Protein AF-A0A059D8A0-F1 (afdb_monomer)

Organism: Eucalyptus grandis (NCBI:txid71139)

Structure (mmCIF, N/CA/C/O backbone):
data_AF-A0A059D8A0-F1
#
_entry.id   AF-A0A059D8A0-F1
#
loop_
_atom_site.group_PDB
_atom_site.id
_atom_site.type_symbol
_atom_site.label_atom_id
_atom_site.label_alt_id
_atom_site.label_comp_id
_atom_site.label_asym_id
_atom_site.label_entity_id
_atom_site.label_seq_id
_atom_site.pdbx_PDB_ins_code
_atom_site.Cartn_x
_atom_site.Cartn_y
_atom_site.Cartn_z
_atom_site.occupancy
_atom_site.B_iso_or_equiv
_atom_site.auth_seq_id
_atom_site.auth_comp_id
_atom_site.auth_asym_id
_atom_site.auth_atom_id
_atom_site.pdbx_PDB_model_num
ATOM 1 N N . MET A 1 1 ? 0.741 0.616 -34.921 1.00 42.81 1 MET A N 1
ATOM 2 C CA . MET A 1 1 ? 0.928 0.866 -36.371 1.00 42.81 1 MET A CA 1
ATOM 3 C C . MET A 1 1 ? 2.345 0.453 -36.758 1.00 42.81 1 MET A C 1
ATOM 5 O O . MET A 1 1 ? 3.258 1.255 -36.741 1.00 42.81 1 MET A O 1
ATOM 9 N N . SER A 1 2 ? 2.605 -0.847 -36.694 1.00 43.50 2 SER A N 1
ATOM 10 C CA . SER A 1 2 ? 2.676 -1.815 -37.802 1.00 43.50 2 SER A CA 1
ATOM 11 C C . SER A 1 2 ? 4.062 -1.862 -38.454 1.00 43.50 2 SER A C 1
ATOM 13 O O . SER A 1 2 ? 4.329 -1.241 -39.480 1.00 43.50 2 SER A O 1
ATOM 15 N N . LEU A 1 3 ? 4.916 -2.673 -37.821 1.00 47.06 3 LEU A N 1
ATOM 16 C CA . LEU A 1 3 ? 6.213 -3.200 -38.268 1.00 47.06 3 LEU A CA 1
ATOM 17 C C . LEU A 1 3 ? 6.201 -3.669 -39.736 1.00 47.06 3 LEU A C 1
ATOM 19 O O . LEU A 1 3 ? 7.202 -3.552 -40.439 1.00 47.06 3 LEU A O 1
ATOM 23 N N . LEU A 1 4 ? 5.038 -4.112 -40.230 1.00 45.31 4 LEU A N 1
ATOM 24 C CA . LEU A 1 4 ? 4.810 -4.480 -41.628 1.00 45.31 4 LEU A CA 1
ATOM 25 C C . LEU A 1 4 ? 5.001 -3.309 -42.596 1.00 45.31 4 LEU A C 1
ATOM 27 O O . LEU A 1 4 ? 5.483 -3.519 -43.703 1.00 45.31 4 LEU A O 1
ATOM 31 N N . HIS A 1 5 ? 4.681 -2.076 -42.195 1.00 49.25 5 HIS A N 1
ATOM 32 C CA . HIS A 1 5 ? 4.870 -0.909 -43.055 1.00 49.25 5 HIS A CA 1
ATOM 33 C C . HIS A 1 5 ? 6.360 -0.588 -43.226 1.00 49.25 5 HIS A C 1
ATOM 35 O O . HIS A 1 5 ? 6.789 -0.240 -44.319 1.00 49.25 5 HIS A O 1
ATOM 41 N N . VAL A 1 6 ? 7.169 -0.792 -42.180 1.00 54.19 6 VAL A N 1
ATOM 42 C CA . VAL A 1 6 ? 8.625 -0.580 -42.212 1.00 54.19 6 VAL A CA 1
ATOM 43 C C . VAL A 1 6 ? 9.337 -1.709 -42.965 1.00 54.19 6 VAL A C 1
ATOM 45 O O . VAL A 1 6 ? 10.208 -1.434 -43.787 1.00 54.19 6 VAL A O 1
ATOM 48 N N . LEU A 1 7 ? 8.922 -2.966 -42.772 1.00 52.91 7 LEU A N 1
ATOM 49 C CA . LEU A 1 7 ? 9.434 -4.126 -43.519 1.00 52.91 7 LEU A CA 1
ATOM 50 C C . LEU A 1 7 ? 9.090 -4.054 -45.012 1.00 52.91 7 LEU A C 1
ATOM 52 O O . LEU A 1 7 ? 9.950 -4.290 -45.859 1.00 52.91 7 LEU A O 1
ATOM 56 N N . CYS A 1 8 ? 7.857 -3.671 -45.346 1.00 48.81 8 CYS A N 1
ATOM 57 C CA . CYS A 1 8 ? 7.416 -3.537 -46.732 1.00 48.81 8 CYS A CA 1
ATOM 58 C C . CYS A 1 8 ? 8.094 -2.341 -47.420 1.00 48.81 8 CYS A C 1
ATOM 60 O O . CYS A 1 8 ? 8.494 -2.444 -48.580 1.00 48.81 8 CYS A O 1
ATOM 62 N N . PHE A 1 9 ? 8.323 -1.236 -46.699 1.00 54.16 9 PHE A N 1
ATOM 63 C CA . PHE A 1 9 ? 9.090 -0.102 -47.220 1.00 54.16 9 PHE A CA 1
ATOM 64 C C . PHE A 1 9 ? 10.570 -0.463 -47.412 1.00 54.16 9 PHE A C 1
ATOM 66 O O . PHE A 1 9 ? 11.134 -0.174 -48.464 1.00 54.16 9 PHE A O 1
ATOM 73 N N . GLY A 1 10 ? 11.181 -1.177 -46.462 1.00 56.91 10 GLY A N 1
ATOM 74 C CA . GLY A 1 10 ? 12.568 -1.642 -46.551 1.00 56.91 10 GLY A CA 1
ATOM 75 C C . GLY A 1 10 ? 12.813 -2.602 -47.718 1.00 56.91 10 GLY A C 1
ATOM 76 O O . GLY A 1 10 ? 13.777 -2.427 -48.462 1.00 56.91 10 GLY A O 1
ATOM 77 N N . LEU A 1 11 ? 11.910 -3.562 -47.949 1.00 54.38 11 LEU A N 1
ATOM 78 C CA . LEU A 1 11 ? 12.018 -4.505 -49.069 1.00 54.38 11 LEU A CA 1
ATOM 79 C C . LEU A 1 11 ? 11.854 -3.799 -50.427 1.00 54.38 11 LEU A C 1
ATOM 81 O O . LEU A 1 11 ? 12.566 -4.093 -51.386 1.00 54.38 11 LEU A O 1
ATOM 85 N N . LYS A 1 12 ? 10.939 -2.826 -50.499 1.00 57.06 12 LYS A N 1
ATOM 86 C CA . LYS A 1 12 ? 10.632 -2.073 -51.722 1.00 57.06 12 LYS A CA 1
ATOM 87 C C . LYS A 1 12 ? 11.736 -1.074 -52.072 1.00 57.06 12 LYS A C 1
ATOM 89 O O . LYS A 1 12 ? 12.091 -0.949 -53.241 1.00 57.06 12 LYS A O 1
ATOM 94 N N . VAL A 1 13 ? 12.334 -0.433 -51.067 1.00 63.25 13 VAL A N 1
ATOM 95 C CA . VAL A 1 13 ? 13.510 0.436 -51.225 1.00 63.25 13 VAL A CA 1
ATOM 96 C C . VAL A 1 13 ? 14.754 -0.387 -51.567 1.00 63.25 13 VAL A C 1
ATOM 98 O O . VAL A 1 13 ? 15.507 0.007 -52.453 1.00 63.25 13 VAL A O 1
ATOM 101 N N . GLY A 1 14 ? 14.935 -1.561 -50.954 1.00 68.00 14 GLY A N 1
ATOM 102 C CA . GLY A 1 14 ? 16.023 -2.486 -51.287 1.00 68.00 14 GLY A CA 1
ATOM 103 C C . GLY A 1 14 ? 15.951 -2.993 -52.730 1.00 68.00 14 GLY A C 1
ATOM 104 O O . GLY A 1 14 ? 16.953 -2.972 -53.442 1.00 68.00 14 GLY A O 1
ATOM 105 N N . HIS A 1 15 ? 14.758 -3.363 -53.202 1.00 69.56 15 HIS A N 1
ATOM 106 C CA . HIS A 1 15 ? 14.542 -3.764 -54.594 1.00 69.56 15 HIS A CA 1
ATOM 107 C C . HIS A 1 15 ? 14.761 -2.599 -55.570 1.00 69.56 15 HIS A C 1
ATOM 109 O O . HIS A 1 15 ? 15.388 -2.771 -56.612 1.00 69.56 15 HIS A O 1
ATOM 115 N N . LEU A 1 16 ? 14.296 -1.392 -55.229 1.00 67.69 16 LEU A N 1
ATOM 116 C CA . LEU A 1 16 ? 14.527 -0.200 -56.045 1.00 67.69 16 LEU A CA 1
ATOM 117 C C . LEU A 1 16 ? 16.026 0.119 -56.155 1.00 67.69 16 LEU A C 1
ATOM 119 O O . LEU A 1 16 ? 16.510 0.418 -57.243 1.00 67.69 16 LEU A O 1
ATOM 123 N N . LEU A 1 17 ? 16.769 -0.007 -55.051 1.00 72.38 17 LEU A N 1
ATOM 124 C CA . LEU A 1 17 ? 18.215 0.194 -55.006 1.00 72.38 17 LEU A CA 1
ATOM 125 C C . LEU A 1 17 ? 18.962 -0.868 -55.824 1.00 72.38 17 LEU A C 1
ATOM 127 O O . LEU A 1 17 ? 19.880 -0.526 -56.565 1.00 72.38 17 LEU A O 1
ATOM 131 N N . TRP A 1 18 ? 18.541 -2.135 -55.745 1.00 72.81 18 TRP A N 1
ATOM 132 C CA . TRP A 1 18 ? 19.081 -3.218 -56.571 1.00 72.81 18 TRP A CA 1
ATOM 133 C C . TRP A 1 18 ? 18.872 -2.928 -58.059 1.00 72.81 18 TRP A C 1
ATOM 135 O O . TRP A 1 18 ? 19.821 -2.988 -58.839 1.00 72.81 18 TRP A O 1
ATOM 145 N N . VAL A 1 19 ? 17.650 -2.565 -58.461 1.00 75.38 19 VAL A N 1
ATOM 146 C CA . VAL A 1 19 ? 17.319 -2.239 -59.858 1.00 75.38 19 VAL A CA 1
ATOM 147 C C . VAL A 1 19 ? 18.132 -1.038 -60.346 1.00 75.38 19 VAL A C 1
ATOM 149 O O . VAL A 1 19 ? 18.673 -1.078 -61.452 1.00 75.38 19 VAL A O 1
ATOM 152 N N . LEU A 1 20 ? 18.296 -0.008 -59.511 1.00 73.62 20 LEU A N 1
ATOM 153 C CA . LEU A 1 20 ? 19.132 1.152 -59.824 1.00 73.62 20 LEU A CA 1
ATOM 154 C C . LEU A 1 20 ? 20.604 0.749 -60.008 1.00 73.62 20 LEU A C 1
ATOM 156 O O . LEU A 1 20 ? 21.266 1.209 -60.937 1.00 73.62 20 LEU A O 1
ATOM 160 N N . CYS A 1 21 ? 21.104 -0.153 -59.160 1.00 70.50 21 CYS A N 1
ATOM 161 C CA . CYS A 1 21 ? 22.470 -0.666 -59.222 1.00 70.50 21 CYS A CA 1
ATOM 162 C C . CYS A 1 21 ? 22.702 -1.487 -60.503 1.00 70.50 21 CYS A C 1
ATOM 164 O O . CYS A 1 21 ? 23.667 -1.249 -61.231 1.00 70.50 21 CYS A O 1
ATOM 166 N N . CYS A 1 22 ? 21.767 -2.375 -60.858 1.00 68.81 22 CYS A N 1
ATOM 167 C CA . CYS A 1 22 ? 21.796 -3.123 -62.118 1.00 68.81 22 CYS A CA 1
ATOM 168 C C . CYS A 1 22 ? 21.741 -2.205 -63.346 1.00 68.81 22 CYS A C 1
ATOM 170 O O . CYS A 1 22 ? 22.417 -2.465 -64.347 1.00 68.81 22 CYS A O 1
ATOM 172 N N . TRP A 1 23 ? 20.975 -1.115 -63.278 1.00 74.75 23 TRP A N 1
ATOM 173 C CA . TRP A 1 23 ? 20.885 -0.141 -64.361 1.00 74.75 23 TRP A CA 1
ATOM 174 C C . TRP A 1 23 ? 22.199 0.626 -64.556 1.00 74.75 23 TRP A C 1
ATOM 176 O O . TRP A 1 23 ? 22.674 0.754 -65.685 1.00 74.75 23 TRP A O 1
ATOM 186 N N . VAL A 1 24 ? 22.851 1.046 -63.467 1.00 68.50 24 VAL A N 1
ATOM 187 C CA . VAL A 1 24 ? 24.164 1.713 -63.505 1.00 68.50 24 VAL A CA 1
ATOM 188 C C . VAL A 1 24 ? 25.253 0.779 -64.040 1.00 68.50 24 VAL A C 1
ATOM 190 O O . VAL A 1 24 ? 26.024 1.179 -64.913 1.00 68.50 24 VAL A O 1
ATOM 193 N N . VAL A 1 25 ? 25.288 -0.482 -63.594 1.00 70.00 25 VAL A N 1
ATOM 194 C CA . VAL A 1 25 ? 26.227 -1.497 -64.111 1.00 70.00 25 VAL A CA 1
ATOM 195 C C . VAL A 1 25 ? 26.006 -1.738 -65.607 1.00 70.00 25 VAL A C 1
ATOM 197 O O . VAL A 1 25 ? 26.968 -1.797 -66.374 1.00 70.00 25 VAL A O 1
ATOM 200 N N . SER A 1 26 ? 24.747 -1.790 -66.049 1.00 68.75 26 SER A N 1
ATOM 201 C CA . SER A 1 26 ? 24.402 -1.930 -67.469 1.00 68.75 26 SER A CA 1
ATOM 202 C C . SER A 1 26 ? 24.842 -0.718 -68.299 1.00 68.75 26 SER A C 1
ATOM 204 O O . SER A 1 26 ? 25.299 -0.878 -69.430 1.00 68.75 26 SER A O 1
ATOM 206 N N . LEU A 1 27 ? 24.758 0.495 -67.742 1.00 62.91 27 LEU A N 1
ATOM 207 C CA . LEU A 1 27 ? 25.232 1.721 -68.391 1.00 62.91 27 LEU A CA 1
ATOM 208 C C . LEU A 1 27 ? 26.762 1.724 -68.558 1.00 62.91 27 LEU A C 1
ATOM 210 O O . LEU A 1 27 ? 27.276 2.127 -69.601 1.00 62.91 27 LEU A O 1
ATOM 214 N N . ILE A 1 28 ? 27.489 1.244 -67.543 1.00 58.75 28 ILE A N 1
ATOM 215 C CA . ILE A 1 28 ? 28.956 1.135 -67.555 1.00 58.75 28 ILE A CA 1
ATOM 216 C C . ILE A 1 28 ? 29.408 0.059 -68.551 1.00 58.75 28 ILE A C 1
ATOM 218 O O . ILE A 1 28 ? 30.328 0.300 -69.332 1.00 58.75 28 ILE A O 1
ATOM 222 N N . SER A 1 29 ? 28.729 -1.093 -68.580 1.00 59.00 29 SER A N 1
ATOM 223 C CA . SER A 1 29 ? 28.989 -2.183 -69.530 1.00 59.00 29 SER A CA 1
ATOM 224 C C . SER A 1 29 ? 28.801 -1.739 -70.985 1.00 59.00 29 SER A C 1
ATOM 226 O O . SER A 1 29 ? 29.687 -1.956 -71.814 1.00 59.00 29 SER A O 1
ATOM 228 N N . LYS A 1 30 ? 27.701 -1.036 -71.292 1.00 49.34 30 LYS A N 1
ATOM 229 C CA . LYS A 1 30 ? 27.438 -0.521 -72.646 1.00 49.34 30 LYS A CA 1
ATOM 230 C C . LYS A 1 30 ? 28.466 0.526 -73.083 1.00 49.34 30 LYS A C 1
ATOM 232 O O . LYS A 1 30 ? 28.900 0.497 -74.229 1.00 49.34 30 LYS A O 1
ATOM 237 N N . ASN A 1 31 ? 28.916 1.396 -72.176 1.00 48.62 31 ASN A N 1
ATOM 238 C CA . ASN A 1 31 ? 29.969 2.372 -72.483 1.00 48.62 31 ASN A CA 1
ATOM 239 C C . ASN A 1 31 ? 31.367 1.748 -72.634 1.00 48.62 31 ASN A C 1
ATOM 241 O O . ASN A 1 31 ? 32.206 2.317 -73.331 1.00 48.62 31 ASN A O 1
ATOM 245 N N . TRP A 1 32 ? 31.633 0.597 -72.010 1.00 46.38 32 TRP A N 1
ATOM 246 C CA . TRP A 1 32 ? 32.897 -0.131 -72.170 1.00 46.38 32 TRP A CA 1
ATOM 247 C C . TRP A 1 32 ? 33.009 -0.789 -73.551 1.00 46.38 32 TRP A C 1
ATOM 249 O O . TRP A 1 32 ? 34.063 -0.741 -74.181 1.00 46.38 32 TRP A O 1
ATOM 259 N N . TRP A 1 33 ? 31.905 -1.348 -74.056 1.00 41.44 33 TRP A N 1
ATOM 260 C CA . TRP A 1 33 ? 31.865 -2.024 -75.357 1.00 41.44 33 TRP A CA 1
ATOM 261 C C . TRP A 1 33 ? 32.008 -1.079 -76.561 1.00 41.44 33 TRP A C 1
ATOM 263 O O . TRP A 1 33 ? 32.515 -1.490 -77.598 1.00 41.44 33 TRP A O 1
ATOM 273 N N . VAL A 1 34 ? 31.642 0.199 -76.425 1.00 46.91 34 VAL A N 1
ATOM 274 C CA . VAL A 1 34 ? 31.751 1.195 -77.512 1.00 46.91 34 VAL A CA 1
ATOM 275 C C . VAL A 1 34 ? 33.199 1.663 -77.754 1.00 46.91 34 VAL A C 1
ATOM 277 O O . VAL A 1 34 ? 33.502 2.177 -78.824 1.00 46.91 34 VAL A O 1
ATOM 280 N N . PHE A 1 35 ? 34.120 1.453 -76.805 1.00 40.41 35 PHE A N 1
ATOM 281 C CA . PHE A 1 35 ? 35.521 1.901 -76.909 1.00 40.41 35 PHE A CA 1
ATOM 282 C C . PHE A 1 35 ? 36.545 0.776 -77.152 1.00 40.41 35 PHE A C 1
ATOM 284 O O . PHE A 1 35 ? 37.739 1.059 -77.236 1.00 40.41 35 PHE A O 1
ATOM 291 N N . GLY A 1 36 ? 36.108 -0.485 -77.241 1.00 40.31 36 GLY A N 1
ATOM 292 C CA . GLY A 1 36 ? 36.982 -1.666 -77.219 1.00 40.31 36 GLY A CA 1
ATOM 293 C C . GLY A 1 36 ? 36.961 -2.530 -78.481 1.00 40.31 36 GLY A C 1
ATOM 294 O O . GLY A 1 36 ? 37.107 -3.742 -78.366 1.00 40.31 36 GLY A O 1
ATOM 295 N N . GLY A 1 37 ? 36.742 -1.947 -79.661 1.00 37.91 37 GLY A N 1
ATOM 296 C CA . GLY A 1 37 ? 36.649 -2.694 -80.916 1.00 37.91 37 GLY A CA 1
ATOM 297 C C . GLY A 1 37 ? 37.681 -2.272 -81.955 1.00 37.91 37 GLY A C 1
ATOM 298 O O . GLY A 1 37 ? 37.306 -1.581 -82.885 1.00 37.91 37 GLY A O 1
ATOM 299 N N . GLU A 1 38 ? 38.943 -2.695 -81.813 1.00 39.81 38 GLU A N 1
ATOM 300 C CA . GLU A 1 38 ? 39.860 -2.928 -82.947 1.00 39.81 38 GLU A CA 1
ATOM 301 C C . GLU A 1 38 ? 41.168 -3.594 -82.480 1.00 39.81 38 GLU A C 1
ATOM 303 O O . GLU A 1 38 ? 42.004 -2.966 -81.840 1.00 39.81 38 GLU A O 1
ATOM 308 N N . MET A 1 39 ? 41.299 -4.891 -82.782 1.00 34.47 39 MET A N 1
ATOM 309 C CA . MET A 1 39 ? 42.517 -5.639 -83.153 1.00 34.47 39 MET A CA 1
ATOM 310 C C . MET A 1 39 ? 42.414 -7.098 -82.694 1.00 34.47 39 MET A C 1
ATOM 312 O O . MET A 1 39 ? 42.805 -7.467 -81.591 1.00 34.47 39 MET A O 1
ATOM 316 N N . THR A 1 40 ? 41.938 -7.960 -83.589 1.00 36.12 40 THR A N 1
ATOM 317 C CA . THR A 1 40 ? 42.292 -9.385 -83.591 1.00 36.12 40 THR A CA 1
ATOM 318 C C . THR A 1 40 ? 42.572 -9.812 -85.029 1.00 36.12 40 THR A C 1
ATOM 320 O O . THR A 1 40 ? 41.646 -10.006 -85.811 1.00 36.12 40 THR A O 1
ATOM 323 N N . LYS A 1 41 ? 43.858 -9.949 -85.390 1.00 33.78 41 LYS A N 1
ATOM 324 C CA . LYS A 1 41 ? 44.349 -10.927 -86.381 1.00 33.78 41 LYS A CA 1
ATOM 325 C C . LYS A 1 41 ? 45.881 -10.989 -86.440 1.00 33.78 41 LYS A C 1
ATOM 327 O O . LYS A 1 41 ? 46.545 -9.976 -86.271 1.00 33.78 41 LYS A O 1
ATOM 332 N N . ALA A 1 42 ? 46.353 -12.189 -86.798 1.00 29.02 42 ALA A N 1
ATOM 333 C CA . ALA A 1 42 ? 47.734 -12.682 -86.918 1.00 29.02 42 ALA A CA 1
ATOM 334 C C . ALA A 1 42 ? 48.435 -12.932 -85.570 1.00 29.02 42 ALA A C 1
ATOM 336 O O . ALA A 1 42 ? 48.385 -12.103 -84.679 1.00 29.02 42 ALA A O 1
ATOM 337 N N . GLY A 1 43 ? 49.103 -14.050 -85.311 1.00 29.81 43 GLY A N 1
ATOM 338 C CA . GLY A 1 43 ? 49.500 -15.191 -86.122 1.00 29.81 43 GLY A CA 1
ATOM 339 C C . GLY A 1 43 ? 50.382 -16.084 -85.240 1.00 29.81 43 GLY A C 1
ATOM 340 O O . GLY A 1 43 ? 50.958 -15.644 -84.252 1.00 29.81 43 GLY A O 1
ATOM 341 N N . PHE A 1 44 ? 50.387 -17.356 -85.583 1.00 27.86 44 PHE A N 1
ATOM 342 C CA . PHE A 1 44 ? 50.948 -18.512 -84.900 1.00 27.86 44 PHE A CA 1
ATOM 343 C C . PHE A 1 44 ? 52.493 -18.588 -85.028 1.00 27.86 44 PHE A C 1
ATOM 345 O O . PHE A 1 44 ? 53.009 -18.294 -86.101 1.00 27.86 44 PHE A O 1
ATOM 352 N N . LEU A 1 45 ? 53.160 -19.113 -83.981 1.00 31.91 45 LEU A N 1
ATOM 353 C CA . LEU A 1 45 ? 54.380 -19.964 -84.008 1.00 31.91 45 LEU A CA 1
ATOM 354 C C . LEU A 1 45 ? 55.805 -19.346 -83.878 1.00 31.91 45 LEU A C 1
ATOM 356 O O . LEU A 1 45 ? 56.176 -18.444 -84.618 1.00 31.91 45 LEU A O 1
ATOM 360 N N . GLY A 1 46 ? 56.625 -19.962 -82.998 1.00 29.55 46 GLY A N 1
ATOM 361 C CA . GLY A 1 46 ? 58.111 -19.935 -82.966 1.00 29.55 46 GLY A CA 1
ATOM 362 C C . GLY A 1 46 ? 58.728 -19.060 -81.860 1.00 29.55 46 GLY A C 1
ATOM 363 O O . GLY A 1 46 ? 58.673 -17.844 -81.949 1.00 29.55 46 GLY A O 1
ATOM 364 N N . ASP A 1 47 ? 59.116 -19.604 -80.701 1.00 34.19 47 ASP A N 1
ATOM 365 C CA . ASP A 1 47 ? 60.438 -20.187 -80.356 1.00 34.19 47 ASP A CA 1
ATOM 366 C C . ASP A 1 47 ? 61.604 -19.172 -80.239 1.00 34.19 47 ASP A C 1
ATOM 368 O O . ASP A 1 47 ? 61.748 -18.264 -81.050 1.00 34.19 47 ASP A O 1
ATOM 372 N N . GLY A 1 48 ? 62.465 -19.362 -79.2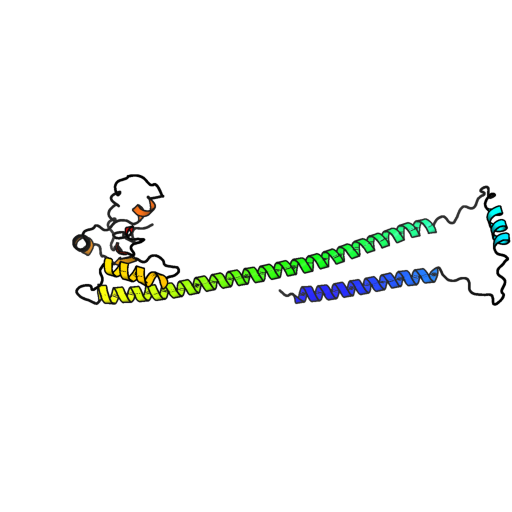29 1.00 37.41 48 GLY A N 1
ATOM 373 C CA . GLY A 1 48 ? 63.811 -18.775 -79.202 1.00 37.41 48 GLY A CA 1
ATOM 374 C C . GLY A 1 48 ? 64.073 -17.668 -78.177 1.00 37.41 48 GLY A C 1
ATOM 375 O O . GLY A 1 48 ? 64.302 -16.505 -78.517 1.00 37.41 48 GLY A O 1
ATOM 376 N N . GLY A 1 49 ? 64.157 -18.038 -76.897 1.00 51.59 49 GLY A N 1
ATOM 377 C CA . GLY A 1 49 ? 64.750 -17.199 -75.855 1.00 51.59 49 GLY A CA 1
ATOM 378 C C . GLY A 1 49 ? 66.237 -16.931 -76.119 1.00 51.59 49 GLY A C 1
ATOM 379 O O . GLY A 1 49 ? 67.069 -17.789 -75.849 1.00 51.59 49 GLY A O 1
ATOM 380 N N . LYS A 1 50 ? 66.555 -15.740 -76.647 1.00 52.12 50 LYS A N 1
ATOM 381 C CA . LYS A 1 50 ? 67.851 -15.020 -76.520 1.00 52.12 50 LYS A CA 1
ATOM 382 C C . LYS A 1 50 ? 67.897 -13.664 -77.245 1.00 52.12 50 LYS A C 1
ATOM 384 O O . LYS A 1 50 ? 68.890 -12.955 -77.136 1.00 52.12 50 LYS A O 1
ATOM 389 N N . MET A 1 51 ? 66.814 -13.239 -77.901 1.00 46.12 51 MET A N 1
ATOM 390 C CA . MET A 1 51 ? 66.742 -11.983 -78.668 1.00 46.12 51 MET A CA 1
ATOM 391 C C . MET A 1 51 ? 66.044 -10.828 -77.919 1.00 46.12 51 MET A C 1
ATOM 393 O O . MET A 1 51 ? 65.438 -9.958 -78.533 1.00 46.12 51 MET A O 1
ATOM 397 N N . SER A 1 52 ? 66.087 -10.816 -76.581 1.00 49.97 52 SER A N 1
ATOM 398 C CA . SER A 1 52 ? 65.346 -9.832 -75.768 1.00 49.97 52 SER A CA 1
ATOM 399 C C . SER A 1 52 ? 66.154 -8.578 -75.418 1.00 49.97 52 SER A C 1
ATOM 401 O O . SER A 1 52 ? 65.561 -7.513 -75.273 1.00 49.97 52 SER A O 1
ATOM 403 N N . LEU A 1 53 ? 67.482 -8.662 -75.282 1.00 50.56 53 LEU A N 1
ATOM 404 C CA . LEU A 1 53 ? 68.282 -7.531 -74.784 1.00 50.56 53 LEU A CA 1
ATOM 405 C C . LEU A 1 53 ? 68.648 -6.521 -75.882 1.00 50.56 53 LEU A C 1
ATOM 407 O O . LEU A 1 53 ? 68.568 -5.317 -75.661 1.00 50.56 53 LEU A O 1
ATOM 411 N N . ASN A 1 54 ? 68.908 -6.991 -77.102 1.00 48.81 54 ASN A N 1
ATOM 412 C CA . ASN A 1 54 ? 69.321 -6.115 -78.207 1.00 48.81 54 ASN A CA 1
ATOM 413 C C . ASN A 1 54 ? 68.142 -5.316 -78.802 1.00 48.81 54 ASN A C 1
ATOM 415 O O . ASN A 1 54 ? 68.341 -4.276 -79.430 1.00 48.81 54 ASN A O 1
ATOM 419 N N . TRP A 1 55 ? 66.902 -5.782 -78.602 1.00 49.59 55 TRP A N 1
ATOM 420 C CA . TRP A 1 55 ? 65.692 -5.027 -78.948 1.00 49.59 55 TRP A CA 1
ATOM 421 C C . TRP A 1 55 ? 65.399 -3.933 -77.909 1.00 49.59 55 TRP A C 1
ATOM 423 O O . TRP A 1 55 ? 65.038 -2.818 -78.277 1.00 49.59 55 TRP A O 1
ATOM 433 N N . LEU A 1 56 ? 65.653 -4.212 -76.626 1.00 53.03 56 LEU A N 1
ATOM 434 C CA . LEU A 1 56 ? 65.473 -3.260 -75.527 1.00 53.03 56 LEU A CA 1
ATOM 435 C C . LEU A 1 56 ? 66.432 -2.057 -75.613 1.00 53.03 56 LEU A C 1
ATOM 437 O O . LEU A 1 56 ? 65.989 -0.929 -75.402 1.00 53.03 56 LEU A O 1
ATOM 441 N N . GLU A 1 57 ? 67.691 -2.244 -76.024 1.00 53.34 57 GLU A N 1
ATOM 442 C CA . GLU A 1 57 ? 68.619 -1.115 -76.242 1.00 53.34 57 GLU A CA 1
ATOM 443 C C . GLU A 1 57 ? 68.222 -0.225 -77.433 1.00 53.34 57 GLU A C 1
ATOM 445 O O . GLU A 1 57 ? 68.339 1.001 -77.363 1.00 53.34 57 GLU A O 1
ATOM 450 N N . LYS A 1 58 ? 67.663 -0.810 -78.502 1.00 52.03 58 LYS A N 1
ATOM 451 C CA . LYS A 1 58 ? 67.156 -0.050 -79.660 1.00 52.03 58 LYS A CA 1
ATOM 452 C C . LYS A 1 58 ? 65.900 0.763 -79.339 1.00 52.03 58 LYS A C 1
ATOM 454 O O . LYS A 1 58 ? 65.678 1.807 -79.948 1.00 52.03 58 LYS A O 1
ATOM 459 N N . VAL A 1 59 ? 65.091 0.300 -78.386 1.00 53.62 59 VAL A N 1
ATOM 460 C CA . VAL A 1 59 ? 63.874 0.995 -77.944 1.00 53.62 59 VAL A CA 1
ATOM 461 C C . VAL A 1 59 ? 64.202 2.128 -76.962 1.00 53.62 59 VAL A C 1
ATOM 463 O O . VAL A 1 59 ? 63.576 3.184 -77.030 1.00 53.62 59 VAL A O 1
ATOM 466 N N . LEU A 1 60 ? 65.220 1.969 -76.108 1.00 50.78 60 LEU A N 1
ATOM 467 C CA . LEU A 1 60 ? 65.642 2.995 -75.140 1.00 50.78 60 LEU A CA 1
ATOM 468 C C . LEU A 1 60 ? 66.460 4.140 -75.768 1.00 50.78 60 LEU A C 1
ATOM 470 O O . LEU A 1 60 ? 66.303 5.291 -75.356 1.00 50.78 60 LEU A O 1
ATOM 474 N N . GLY A 1 61 ? 67.265 3.872 -76.803 1.00 43.28 61 GLY A N 1
ATOM 475 C CA . GLY A 1 61 ? 68.088 4.891 -77.476 1.00 43.28 61 GLY A CA 1
ATOM 476 C C . GLY A 1 61 ? 67.307 5.978 -78.231 1.00 43.28 61 GLY A C 1
ATOM 477 O O . GLY A 1 61 ? 67.835 7.063 -78.466 1.00 43.28 61 GLY A O 1
ATOM 478 N N . ASN A 1 62 ? 66.033 5.736 -78.559 1.00 42.88 62 ASN A N 1
ATOM 479 C CA . ASN A 1 62 ? 65.183 6.696 -79.275 1.00 42.88 62 ASN A CA 1
ATOM 480 C C . ASN A 1 62 ? 64.319 7.583 -78.357 1.00 42.88 62 ASN A C 1
ATOM 482 O O . ASN A 1 62 ? 63.542 8.397 -78.852 1.00 42.88 62 ASN A O 1
ATOM 486 N N . VAL A 1 63 ? 64.453 7.473 -77.029 1.00 45.94 63 VAL A N 1
ATOM 487 C CA . VAL A 1 63 ? 63.640 8.249 -76.069 1.00 45.94 63 VAL A CA 1
ATOM 488 C C . VAL A 1 63 ? 64.197 9.663 -75.811 1.00 45.94 63 VAL A C 1
ATOM 490 O O . VAL A 1 63 ? 63.469 10.528 -75.333 1.00 45.94 63 VAL A O 1
ATOM 493 N N . TYR A 1 64 ? 65.431 9.972 -76.225 1.00 44.81 64 TYR A N 1
ATOM 494 C CA . TYR A 1 64 ? 66.018 11.319 -76.121 1.00 44.81 64 TYR A CA 1
ATOM 495 C C . TYR A 1 64 ? 66.212 11.990 -77.486 1.00 44.81 64 TYR A C 1
ATOM 497 O O . TYR A 1 64 ? 67.331 12.304 -77.879 1.00 44.81 64 TYR A O 1
ATOM 505 N N . LYS A 1 65 ? 65.120 12.225 -78.222 1.00 44.72 65 LYS A N 1
ATOM 506 C CA . LYS A 1 65 ? 65.049 13.264 -79.271 1.00 44.72 65 LYS A CA 1
ATOM 507 C C . LYS A 1 65 ? 63.617 13.436 -79.773 1.00 44.72 65 LYS A C 1
ATOM 509 O O . LYS A 1 65 ? 63.261 12.933 -80.829 1.00 44.72 65 LYS A O 1
ATOM 514 N N . ILE A 1 66 ? 62.796 14.193 -79.047 1.00 42.19 66 ILE A N 1
ATOM 515 C CA . ILE A 1 66 ? 61.621 14.835 -79.651 1.00 42.19 66 ILE A CA 1
ATOM 516 C C . ILE A 1 66 ? 61.541 16.266 -79.119 1.00 42.19 66 ILE A C 1
ATOM 518 O O . ILE A 1 66 ? 61.058 16.522 -78.019 1.00 42.19 66 ILE A O 1
ATOM 522 N N . HIS A 1 67 ? 62.068 17.198 -79.913 1.00 40.12 67 HIS A N 1
ATOM 523 C CA . HIS A 1 67 ? 61.764 18.621 -79.799 1.00 40.12 67 HIS A CA 1
ATOM 524 C C . HIS A 1 67 ? 60.309 18.848 -80.264 1.00 40.12 67 HIS A C 1
ATOM 526 O O . HIS A 1 67 ? 59.860 18.162 -81.189 1.00 40.12 67 HIS A O 1
ATOM 532 N N . PRO A 1 68 ? 59.543 19.758 -79.637 1.00 47.34 68 PRO A N 1
ATOM 533 C CA . PRO A 1 68 ? 58.104 19.833 -79.821 1.00 47.34 68 PRO A CA 1
ATOM 534 C C . PRO A 1 68 ? 57.770 20.597 -81.102 1.00 47.34 68 PRO A C 1
ATOM 536 O O . PRO A 1 68 ? 58.193 21.735 -81.288 1.00 47.34 68 PRO A O 1
ATOM 539 N N . SER A 1 69 ? 56.959 20.004 -81.973 1.00 35.53 69 SER A N 1
ATOM 540 C CA . SER A 1 69 ? 56.258 20.765 -83.004 1.00 35.53 69 SER A CA 1
ATOM 541 C C . SER A 1 69 ? 54.823 20.273 -83.126 1.00 35.53 69 SER A C 1
ATOM 543 O O . SER A 1 69 ? 54.556 19.098 -83.350 1.00 35.53 69 SER A O 1
ATOM 545 N N . HIS A 1 70 ? 53.928 21.217 -82.837 1.00 41.84 70 HIS A N 1
ATOM 546 C CA . HIS A 1 70 ? 52.575 21.368 -83.350 1.00 41.84 70 HIS A CA 1
ATOM 547 C C . HIS A 1 70 ? 51.806 20.086 -83.701 1.00 41.84 70 HIS A C 1
ATOM 549 O O . HIS A 1 70 ? 51.983 19.511 -84.765 1.00 41.84 70 HIS A O 1
ATOM 555 N N . ASN A 1 71 ? 50.853 19.729 -82.839 1.00 35.06 71 ASN A N 1
ATOM 556 C CA . ASN A 1 71 ? 49.486 19.447 -83.274 1.00 35.06 71 ASN A CA 1
ATOM 557 C C . ASN A 1 71 ? 48.545 19.544 -82.070 1.00 35.06 71 ASN A C 1
ATOM 559 O O . ASN A 1 71 ? 48.410 18.647 -81.236 1.00 35.06 71 ASN A O 1
ATOM 563 N N . SER A 1 72 ? 47.922 20.712 -81.963 1.00 47.22 72 SER A N 1
ATOM 564 C CA . SER A 1 72 ? 46.709 20.934 -81.198 1.00 47.22 72 SER A CA 1
ATOM 565 C C . SER A 1 72 ? 45.583 20.094 -81.799 1.00 47.22 72 SER A C 1
ATOM 567 O O . SER A 1 72 ? 45.347 20.157 -82.996 1.00 47.22 72 SER A O 1
ATOM 569 N N . GLN A 1 73 ? 44.888 19.357 -80.926 1.00 40.88 73 GLN A N 1
ATOM 570 C CA . GLN A 1 73 ? 43.509 18.837 -81.035 1.00 40.88 73 GLN A CA 1
ATOM 571 C C . GLN A 1 73 ? 43.398 17.347 -80.694 1.00 40.88 73 GLN A C 1
ATOM 573 O O . GLN A 1 73 ? 42.997 16.525 -81.503 1.00 40.88 73 GLN A O 1
ATOM 578 N N . GLN A 1 74 ? 43.658 17.003 -79.430 1.00 41.19 74 GLN A N 1
ATOM 579 C CA . GLN A 1 74 ? 42.925 15.920 -78.753 1.00 41.19 74 GLN A CA 1
ATOM 580 C C . GLN A 1 74 ? 43.032 16.050 -77.222 1.00 41.19 74 GLN A C 1
ATOM 582 O O . GLN A 1 74 ? 43.324 15.114 -76.483 1.00 41.19 74 GLN A O 1
ATOM 587 N N . ALA A 1 75 ? 42.788 17.260 -76.712 1.00 41.72 75 ALA A N 1
ATOM 588 C CA . ALA A 1 75 ? 42.819 17.568 -75.278 1.00 41.72 75 ALA A CA 1
ATOM 589 C C . ALA A 1 75 ? 41.418 17.637 -74.629 1.00 41.72 75 ALA A C 1
ATOM 591 O O . ALA A 1 75 ? 41.283 18.147 -73.519 1.00 41.72 75 ALA A O 1
ATOM 592 N N . GLY A 1 76 ? 40.371 17.126 -75.294 1.00 41.75 76 GLY A N 1
ATOM 593 C CA . GLY A 1 76 ? 38.989 17.162 -74.784 1.00 41.75 76 GLY A CA 1
ATOM 594 C C . GLY A 1 76 ? 38.570 15.937 -73.959 1.00 41.75 76 GLY A C 1
ATOM 595 O O . GLY A 1 76 ? 37.853 16.065 -72.971 1.00 41.75 76 GLY A O 1
ATOM 596 N N . SER A 1 77 ? 39.054 14.739 -74.308 1.00 49.28 77 SER A N 1
ATOM 597 C CA . SER A 1 77 ? 38.492 13.482 -73.776 1.00 49.28 77 SER A CA 1
ATOM 598 C C . SER A 1 77 ? 39.074 13.053 -72.414 1.00 49.28 77 SER A C 1
ATOM 600 O O . SER A 1 77 ? 38.364 12.552 -71.538 1.00 49.28 77 SER A O 1
ATOM 602 N N . LYS A 1 78 ? 40.361 13.333 -72.151 1.00 49.34 78 LYS A N 1
ATOM 603 C CA . LYS A 1 78 ? 41.034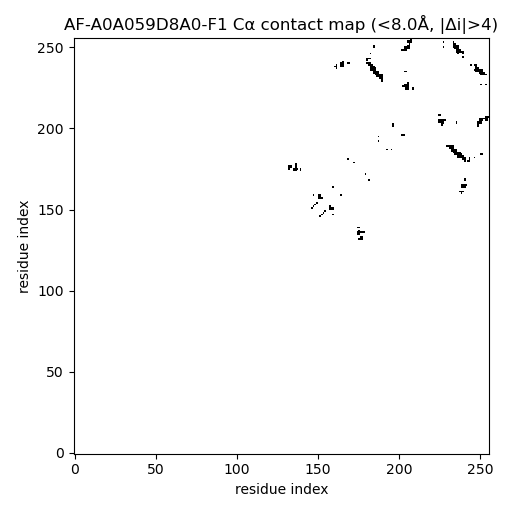 12.882 -70.912 1.00 49.34 78 LYS A CA 1
ATOM 604 C C . LYS A 1 78 ? 40.568 13.619 -69.646 1.00 49.34 78 LYS A C 1
ATOM 606 O O . LYS A 1 78 ? 40.545 13.017 -68.571 1.00 49.34 78 LYS A O 1
ATOM 611 N N . LYS A 1 79 ? 40.181 14.898 -69.754 1.00 49.75 79 LYS A N 1
ATOM 612 C CA . LYS A 1 79 ? 39.683 15.694 -68.614 1.00 49.75 79 LYS A CA 1
ATOM 613 C C . LYS A 1 79 ? 38.254 15.301 -68.232 1.00 49.75 79 LYS A C 1
ATOM 615 O O . LYS A 1 79 ? 37.988 15.114 -67.050 1.00 49.75 79 LYS A O 1
ATOM 620 N N . PHE A 1 80 ? 37.377 15.076 -69.214 1.00 49.19 80 PHE A N 1
ATOM 621 C CA . PHE A 1 80 ? 35.983 14.679 -68.975 1.00 49.19 80 PHE A CA 1
ATOM 622 C C . PHE A 1 80 ? 35.871 13.326 -68.257 1.00 49.19 80 PHE A C 1
ATOM 624 O O . PHE A 1 80 ? 35.100 13.192 -67.306 1.00 49.19 80 PHE A O 1
ATOM 6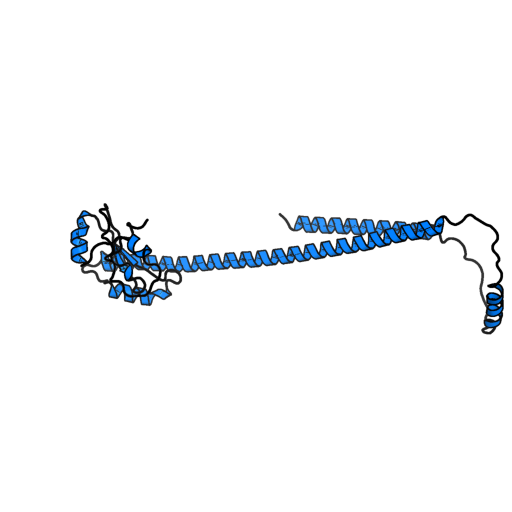31 N N . ARG A 1 81 ? 36.717 12.354 -68.631 1.00 60.66 81 ARG A N 1
ATOM 632 C CA . ARG A 1 81 ? 36.778 11.041 -67.971 1.00 60.66 81 ARG A CA 1
ATOM 633 C C . ARG A 1 81 ? 37.146 11.165 -66.489 1.00 60.66 81 ARG A C 1
ATOM 635 O O . ARG A 1 81 ? 36.445 10.622 -65.645 1.00 60.66 81 ARG A O 1
ATOM 642 N N . LYS A 1 82 ? 38.195 11.919 -66.135 1.00 63.69 82 LYS A N 1
ATOM 643 C CA . LYS A 1 82 ? 38.614 12.068 -64.724 1.00 63.69 82 LYS A CA 1
ATOM 644 C C . LYS A 1 82 ? 37.527 12.699 -63.847 1.00 63.69 82 LYS A C 1
ATOM 646 O O . LYS A 1 82 ? 37.304 12.222 -62.739 1.00 63.69 82 LYS A O 1
ATOM 651 N N . THR A 1 83 ? 36.835 13.730 -64.328 1.00 68.50 83 THR A N 1
ATOM 652 C CA . THR A 1 83 ? 35.786 14.416 -63.552 1.00 68.50 83 THR A CA 1
ATOM 653 C C . THR A 1 83 ? 34.538 13.549 -63.382 1.00 68.50 83 THR A C 1
ATOM 655 O O . THR A 1 83 ? 33.946 13.539 -62.305 1.00 68.50 83 THR A O 1
ATOM 658 N N . TRP A 1 84 ? 34.160 12.788 -64.415 1.00 75.94 84 TRP A N 1
ATOM 659 C CA . TRP A 1 84 ? 33.011 11.881 -64.370 1.00 75.94 84 TRP A CA 1
ATOM 660 C C . TRP A 1 84 ? 33.255 10.693 -63.430 1.00 75.94 84 TRP A C 1
ATOM 662 O O . TRP A 1 84 ? 32.436 10.429 -62.555 1.00 75.94 84 TRP A O 1
ATOM 672 N N . TRP A 1 85 ? 34.435 10.067 -63.500 1.00 76.19 85 TRP A N 1
ATOM 673 C CA . TRP A 1 85 ? 34.837 9.013 -62.560 1.00 76.19 85 TRP A CA 1
ATOM 674 C C . TRP A 1 85 ? 34.903 9.510 -61.111 1.00 76.19 85 TRP A C 1
ATOM 676 O O . TRP A 1 85 ? 34.490 8.800 -60.199 1.00 76.19 85 TRP A O 1
ATOM 686 N N . ARG A 1 86 ? 35.344 10.755 -60.880 1.00 81.38 86 ARG A N 1
ATOM 687 C CA . ARG A 1 86 ? 35.335 11.356 -59.537 1.00 81.38 86 ARG A CA 1
ATOM 688 C C . ARG A 1 86 ? 33.911 11.502 -58.996 1.00 81.38 86 ARG A C 1
ATOM 690 O O . ARG A 1 86 ? 33.685 11.194 -57.834 1.00 81.38 86 ARG A O 1
ATOM 697 N N . LYS A 1 87 ? 32.949 11.919 -59.828 1.00 80.88 87 LYS A N 1
ATOM 698 C CA . LYS A 1 87 ? 31.529 12.004 -59.440 1.00 80.88 87 LYS A CA 1
ATOM 699 C C . LYS A 1 87 ? 30.939 10.630 -59.111 1.00 80.88 87 LYS A C 1
ATOM 701 O O . LYS A 1 87 ? 30.274 10.514 -58.091 1.00 80.88 87 LYS A O 1
ATOM 706 N N . VAL A 1 88 ? 31.246 9.604 -59.909 1.00 83.25 88 VAL A N 1
ATOM 707 C CA . VAL A 1 88 ? 30.810 8.217 -59.656 1.00 83.25 88 VAL A CA 1
ATOM 708 C C . VAL A 1 88 ? 31.362 7.689 -58.326 1.00 83.25 88 VAL A C 1
ATOM 710 O O . VAL A 1 88 ? 30.622 7.095 -57.543 1.00 83.25 88 VAL A O 1
ATOM 713 N N . LEU A 1 89 ? 32.636 7.963 -58.022 1.00 83.56 89 LEU A N 1
ATOM 714 C CA . LEU A 1 89 ? 33.241 7.597 -56.737 1.00 83.56 89 LEU A CA 1
ATOM 715 C C . LEU A 1 89 ? 32.562 8.301 -55.555 1.00 83.56 89 LEU A C 1
ATOM 717 O O . LEU A 1 89 ? 32.268 7.660 -54.551 1.00 83.56 89 LEU A O 1
ATOM 721 N N . TRP A 1 90 ? 32.258 9.595 -55.679 1.00 85.62 90 TRP A N 1
ATOM 722 C CA . TRP A 1 90 ? 31.524 10.327 -54.642 1.00 85.62 90 TRP A CA 1
ATOM 723 C C . TRP A 1 90 ? 30.113 9.770 -54.430 1.00 85.62 90 TRP A C 1
ATOM 725 O O . TRP A 1 90 ? 29.723 9.538 -53.290 1.00 85.62 90 TRP A O 1
ATOM 735 N N . THR A 1 91 ? 29.367 9.485 -55.501 1.00 83.31 91 THR A N 1
ATOM 736 C CA . THR A 1 91 ? 28.031 8.876 -55.382 1.00 83.31 91 THR A CA 1
ATOM 737 C C . THR A 1 91 ? 28.078 7.483 -54.765 1.00 83.31 91 THR A C 1
ATOM 739 O O . THR A 1 91 ? 27.203 7.139 -53.977 1.00 83.31 91 THR A O 1
ATOM 742 N N . TRP A 1 92 ? 29.116 6.700 -55.069 1.00 85.50 92 TRP A N 1
ATOM 743 C CA . TRP A 1 92 ? 29.333 5.385 -54.471 1.00 85.50 92 TRP A CA 1
ATOM 744 C C . TRP A 1 92 ? 29.551 5.494 -52.958 1.00 85.50 92 TRP A C 1
ATOM 746 O O . TRP A 1 92 ? 28.857 4.833 -52.192 1.00 85.50 92 TRP A O 1
ATOM 756 N N . ILE A 1 93 ? 30.443 6.388 -52.518 1.00 91.38 93 ILE A N 1
ATOM 757 C CA . ILE A 1 93 ? 30.722 6.622 -51.091 1.00 91.38 93 ILE A CA 1
ATOM 758 C C . ILE A 1 93 ? 29.464 7.094 -50.352 1.00 91.38 93 ILE A C 1
ATOM 760 O O . ILE A 1 93 ? 29.153 6.579 -49.279 1.00 91.38 93 ILE A O 1
ATOM 764 N N . ILE A 1 94 ? 28.714 8.031 -50.939 1.00 90.31 94 ILE A N 1
ATOM 765 C CA . ILE A 1 94 ? 27.460 8.531 -50.360 1.00 90.31 94 ILE A CA 1
ATOM 766 C C . ILE A 1 94 ? 26.430 7.399 -50.251 1.00 90.31 94 ILE A C 1
ATOM 768 O O . ILE A 1 94 ? 25.779 7.270 -49.217 1.00 90.31 94 ILE A O 1
ATOM 772 N N . GLY A 1 95 ? 26.320 6.540 -51.269 1.00 85.50 95 GLY A N 1
ATOM 773 C CA . GLY A 1 95 ? 25.441 5.369 -51.240 1.00 85.50 95 GLY A CA 1
ATOM 774 C C . GLY A 1 95 ? 25.757 4.426 -50.077 1.00 85.50 95 GLY A C 1
ATOM 775 O O . GLY A 1 95 ? 24.860 4.075 -49.313 1.00 85.50 95 GLY A O 1
ATOM 776 N N . TRP A 1 96 ? 27.032 4.079 -49.880 1.00 89.25 96 TRP A N 1
ATOM 777 C CA . TRP A 1 96 ? 27.457 3.243 -48.749 1.00 89.25 96 TRP A CA 1
ATOM 778 C C . TRP A 1 96 ? 27.219 3.901 -47.393 1.00 89.25 96 TRP A C 1
ATOM 780 O O . TRP A 1 96 ? 26.805 3.223 -46.452 1.00 89.25 96 TRP A O 1
ATOM 790 N N . PHE A 1 97 ? 27.433 5.213 -47.289 1.00 92.81 97 PHE A N 1
ATOM 791 C CA . PHE A 1 97 ? 27.157 5.951 -46.062 1.00 92.81 97 PHE A CA 1
ATOM 792 C C . PHE A 1 97 ? 25.667 5.921 -45.705 1.00 92.81 97 PHE A C 1
ATOM 794 O O . PHE A 1 97 ? 25.323 5.643 -44.558 1.00 92.81 97 PHE A O 1
ATOM 801 N N . ILE A 1 98 ? 24.781 6.127 -46.686 1.00 88.50 98 ILE A N 1
ATOM 802 C CA . ILE A 1 98 ? 23.327 6.059 -46.482 1.00 88.50 98 ILE A CA 1
ATOM 803 C C . ILE A 1 98 ? 22.913 4.650 -46.049 1.00 88.50 98 ILE A C 1
ATOM 805 O O . ILE A 1 98 ? 22.188 4.513 -45.070 1.00 88.50 98 ILE A O 1
ATOM 809 N N . ILE A 1 99 ? 23.406 3.602 -46.719 1.00 86.12 99 ILE A N 1
ATOM 810 C CA . ILE A 1 99 ? 23.089 2.212 -46.352 1.00 86.12 99 ILE A CA 1
ATOM 811 C C . ILE A 1 99 ? 23.541 1.911 -44.916 1.00 86.12 99 ILE A C 1
ATOM 813 O O . ILE A 1 99 ? 22.771 1.355 -44.134 1.00 86.12 99 ILE A O 1
ATOM 817 N N . SER A 1 100 ? 24.759 2.321 -44.550 1.00 90.50 100 SER A N 1
ATOM 818 C CA . SER A 1 100 ? 25.286 2.168 -43.190 1.00 90.50 100 SER A CA 1
ATOM 819 C C . SER A 1 100 ? 24.423 2.904 -42.160 1.00 90.50 100 SER A C 1
ATOM 821 O O . SER A 1 100 ? 24.018 2.315 -41.158 1.00 90.50 100 SER A O 1
ATOM 823 N N . ALA A 1 101 ? 24.055 4.159 -42.437 1.00 90.56 101 ALA A N 1
ATOM 824 C CA . ALA A 1 101 ? 23.183 4.948 -41.572 1.00 90.56 101 ALA A CA 1
ATOM 825 C C . ALA A 1 101 ? 21.789 4.314 -41.419 1.00 90.56 101 ALA A C 1
ATOM 827 O O . ALA A 1 101 ? 21.272 4.248 -40.306 1.00 90.56 101 ALA A O 1
ATOM 828 N N . CYS A 1 102 ? 21.206 3.780 -42.498 1.00 87.31 102 CYS A N 1
ATOM 829 C CA . CYS A 1 102 ? 19.927 3.070 -42.454 1.00 87.31 102 CYS A CA 1
ATOM 830 C C . CYS A 1 102 ? 19.996 1.813 -41.579 1.00 87.31 102 CYS A C 1
ATOM 832 O O . CYS A 1 102 ? 19.115 1.606 -40.746 1.00 87.31 102 CYS A O 1
ATOM 834 N N . ILE A 1 103 ? 21.043 0.993 -41.729 1.00 91.12 103 ILE A N 1
ATOM 835 C CA . ILE A 1 103 ? 21.244 -0.202 -40.896 1.00 91.12 103 ILE A CA 1
ATOM 836 C C . ILE A 1 103 ? 21.435 0.208 -39.433 1.00 91.12 103 ILE A C 1
ATOM 838 O O . ILE A 1 103 ? 20.805 -0.368 -38.548 1.00 91.12 103 ILE A O 1
ATOM 842 N N . PHE A 1 104 ? 22.251 1.230 -39.170 1.00 91.62 104 PHE A N 1
ATOM 843 C CA . PHE A 1 104 ? 22.480 1.736 -37.821 1.00 91.62 104 PHE A CA 1
ATOM 844 C C . PHE A 1 104 ? 21.185 2.241 -37.170 1.00 91.62 104 PHE A C 1
ATOM 846 O O . PHE A 1 104 ? 20.901 1.896 -36.025 1.00 91.62 104 PHE A O 1
ATOM 853 N N . TRP A 1 105 ? 20.358 2.997 -37.896 1.00 89.69 105 TRP A N 1
ATOM 854 C CA . TRP A 1 105 ? 19.064 3.472 -37.397 1.00 89.69 105 TRP A CA 1
ATOM 855 C C . TRP A 1 105 ? 18.076 2.335 -37.164 1.00 89.69 105 TRP A C 1
ATOM 857 O O . TRP A 1 105 ? 17.393 2.333 -36.143 1.00 89.69 105 TRP A O 1
ATOM 867 N N . TYR A 1 106 ? 18.032 1.343 -38.053 1.00 87.62 106 TYR A N 1
ATOM 868 C CA . TYR A 1 106 ? 17.184 0.165 -37.882 1.00 87.62 106 TYR A CA 1
ATOM 869 C C . TYR A 1 106 ? 17.576 -0.643 -36.637 1.00 87.62 106 TYR A C 1
ATOM 871 O O . TYR A 1 106 ? 16.722 -0.969 -35.811 1.00 87.62 106 TYR A O 1
ATOM 879 N N . MET A 1 107 ? 18.874 -0.904 -36.457 1.00 85.62 107 MET A N 1
ATOM 880 C CA . MET A 1 107 ? 19.389 -1.601 -35.276 1.00 85.62 107 MET A CA 1
ATOM 881 C C . MET A 1 107 ? 19.178 -0.784 -33.993 1.00 85.62 107 MET A C 1
ATOM 883 O O . MET A 1 107 ? 18.776 -1.342 -32.973 1.00 85.62 107 MET A O 1
ATOM 887 N N . SER A 1 108 ? 19.388 0.536 -34.042 1.00 87.50 108 SER A N 1
ATOM 888 C CA . SER A 1 108 ? 19.154 1.447 -32.913 1.00 87.50 108 SER A CA 1
ATOM 889 C C . SER A 1 108 ? 17.675 1.501 -32.510 1.00 87.50 108 SER A C 1
ATOM 891 O O . SER A 1 108 ? 17.355 1.387 -31.327 1.00 87.50 108 SER A O 1
ATOM 893 N N . SER A 1 109 ? 16.760 1.582 -33.483 1.00 86.56 109 SER A N 1
ATOM 894 C CA . SER A 1 109 ? 15.312 1.554 -33.244 1.00 86.56 109 SER A CA 1
ATOM 895 C C . SER A 1 109 ? 14.876 0.248 -32.584 1.00 86.56 109 SER A C 1
ATOM 897 O O . SER A 1 109 ? 14.171 0.283 -31.581 1.00 86.56 109 SER A O 1
ATOM 899 N N . GLN A 1 110 ? 15.344 -0.898 -33.087 1.00 90.12 110 GLN A N 1
ATOM 900 C CA . GLN A 1 110 ? 15.058 -2.193 -32.465 1.00 90.12 110 GLN A CA 1
ATOM 901 C C . GLN A 1 110 ? 15.616 -2.299 -31.041 1.00 90.12 110 GLN A C 1
ATOM 903 O O . GLN A 1 110 ? 14.963 -2.845 -30.154 1.00 90.12 110 GLN A O 1
ATOM 908 N N . ALA A 1 111 ? 16.820 -1.775 -30.790 1.00 87.12 111 ALA A N 1
ATOM 909 C CA . ALA A 1 111 ? 17.394 -1.754 -29.448 1.00 87.12 111 ALA A CA 1
ATOM 910 C C . ALA A 1 111 ? 16.580 -0.867 -28.488 1.00 87.12 111 ALA A C 1
ATOM 912 O O . ALA A 1 111 ? 16.398 -1.225 -27.323 1.00 87.12 111 ALA A O 1
ATOM 913 N N . ALA A 1 112 ? 16.069 0.272 -28.963 1.00 89.31 112 ALA A N 1
ATOM 914 C CA . ALA A 1 112 ? 15.197 1.147 -28.185 1.00 89.31 112 ALA A CA 1
ATOM 915 C C . ALA A 1 112 ? 13.827 0.509 -27.908 1.00 89.31 112 ALA A C 1
ATOM 917 O O . ALA A 1 112 ? 13.322 0.626 -26.793 1.00 89.31 112 ALA A O 1
ATOM 918 N N . GLU A 1 113 ? 13.248 -0.193 -28.884 1.00 91.81 113 GLU A N 1
ATOM 919 C CA . GLU A 1 113 ? 11.971 -0.899 -28.738 1.00 91.81 113 GLU A CA 1
ATOM 920 C C . GLU A 1 113 ? 12.073 -2.026 -27.704 1.00 91.81 113 GLU A C 1
ATOM 922 O O . GLU A 1 113 ? 11.309 -2.025 -26.744 1.00 91.81 113 GLU A O 1
ATOM 927 N N . LYS A 1 114 ? 13.114 -2.869 -27.776 1.00 90.75 114 LYS A N 1
ATOM 928 C CA . LYS A 1 114 ? 13.368 -3.908 -26.762 1.00 90.75 114 LYS A CA 1
ATOM 929 C C . LYS A 1 114 ? 13.498 -3.333 -25.353 1.00 90.75 114 LYS A C 1
ATOM 931 O O . LYS A 1 114 ? 12.916 -3.865 -24.416 1.00 90.75 114 LYS A O 1
ATOM 936 N N . ARG A 1 115 ? 14.219 -2.214 -25.183 1.00 89.88 115 ARG A N 1
ATOM 937 C CA . ARG A 1 115 ? 14.319 -1.537 -23.875 1.00 89.88 115 ARG A CA 1
ATOM 938 C C . ARG A 1 115 ? 12.965 -1.024 -23.392 1.00 89.88 115 ARG A C 1
ATOM 940 O O . ARG A 1 115 ? 12.692 -1.109 -22.201 1.00 89.88 115 ARG A O 1
ATOM 947 N N . ARG A 1 116 ? 12.130 -0.491 -24.289 1.00 90.00 116 ARG A N 1
ATOM 948 C CA . ARG A 1 116 ? 10.775 -0.032 -23.950 1.00 90.00 116 ARG A CA 1
ATOM 949 C C . ARG A 1 116 ? 9.873 -1.190 -23.545 1.00 90.00 116 ARG A C 1
ATOM 951 O O . ARG A 1 116 ? 9.172 -1.056 -22.554 1.00 90.00 116 ARG A O 1
ATOM 958 N N . GLU A 1 117 ? 9.928 -2.317 -24.245 1.00 92.50 117 GLU A N 1
ATOM 959 C CA . GLU A 1 117 ? 9.193 -3.534 -23.883 1.00 92.50 117 GLU A CA 1
ATOM 960 C C . GLU A 1 117 ? 9.660 -4.097 -22.532 1.00 92.50 117 GLU A C 1
ATOM 962 O O . GLU A 1 117 ? 8.836 -4.440 -21.683 1.00 92.50 117 GLU A O 1
ATOM 967 N N . THR A 1 118 ? 10.974 -4.128 -22.275 1.00 91.56 118 THR A N 1
ATOM 968 C CA . THR A 1 118 ? 11.517 -4.528 -20.965 1.00 91.56 118 THR A CA 1
ATOM 969 C C . THR A 1 118 ? 11.091 -3.558 -19.858 1.00 91.56 118 THR A C 1
ATOM 971 O O . THR A 1 118 ? 10.686 -3.989 -18.787 1.00 91.56 118 THR A O 1
ATOM 974 N N . LEU A 1 119 ? 11.124 -2.243 -20.098 1.00 92.06 119 LEU A N 1
ATOM 975 C CA . LEU A 1 119 ? 10.654 -1.252 -19.122 1.00 92.06 119 LEU A CA 1
ATOM 976 C C . LEU A 1 119 ? 9.145 -1.351 -18.880 1.00 92.06 119 LEU A C 1
ATOM 978 O O . LEU A 1 119 ? 8.713 -1.273 -17.734 1.00 92.06 119 LEU A O 1
ATOM 982 N N . GLY A 1 120 ? 8.359 -1.546 -19.938 1.00 92.00 120 GLY A N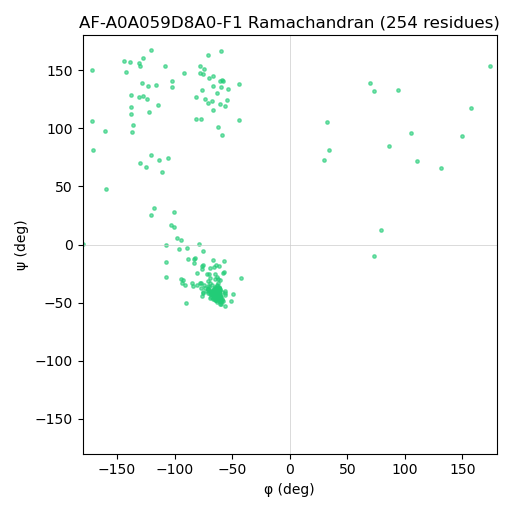 1
ATOM 983 C CA . GLY A 1 120 ? 6.914 -1.733 -19.855 1.00 92.00 120 GLY A CA 1
ATOM 984 C C . GLY A 1 120 ? 6.558 -2.974 -19.045 1.00 92.00 120 GLY A C 1
ATOM 985 O O . GLY A 1 120 ? 5.777 -2.877 -18.105 1.00 92.00 120 GLY A O 1
ATOM 986 N N . SER A 1 121 ? 7.197 -4.109 -19.339 1.00 92.44 121 SER A N 1
ATOM 987 C CA . SER A 1 121 ? 6.990 -5.356 -18.592 1.00 92.44 121 SER A CA 1
ATOM 988 C C . SER A 1 121 ? 7.457 -5.268 -17.137 1.00 92.44 121 SER A C 1
ATOM 990 O O . SER A 1 121 ? 6.737 -5.724 -16.259 1.00 92.44 121 SER A O 1
ATOM 992 N N . MET A 1 122 ? 8.591 -4.620 -16.839 1.00 91.38 122 MET A N 1
ATOM 993 C CA . MET A 1 122 ? 9.012 -4.384 -15.448 1.00 91.38 122 MET A CA 1
ATOM 994 C C . MET A 1 122 ? 8.055 -3.457 -14.690 1.00 91.38 122 MET A C 1
ATOM 996 O O . MET A 1 122 ? 7.840 -3.648 -13.495 1.00 91.38 122 MET A O 1
ATOM 1000 N N . CYS A 1 123 ? 7.514 -2.432 -15.353 1.00 93.12 123 CYS A N 1
ATOM 1001 C CA . CYS A 1 123 ? 6.551 -1.516 -14.746 1.00 93.12 123 CYS A CA 1
ATOM 1002 C C . CYS A 1 123 ? 5.238 -2.236 -14.425 1.00 93.12 123 CYS A C 1
ATOM 1004 O O . CYS A 1 123 ? 4.748 -2.138 -13.305 1.00 93.12 123 CYS A O 1
ATOM 1006 N N . ASP A 1 124 ? 4.716 -3.003 -15.382 1.00 95.25 124 ASP A N 1
ATOM 1007 C CA . ASP A 1 124 ? 3.495 -3.791 -15.217 1.00 95.25 124 ASP A CA 1
ATOM 1008 C C . ASP A 1 124 ? 3.668 -4.860 -14.124 1.00 95.25 124 ASP A C 1
ATOM 1010 O O . ASP A 1 124 ? 2.824 -4.994 -13.245 1.00 95.25 124 ASP A O 1
ATOM 1014 N N . GLU A 1 125 ? 4.821 -5.534 -14.072 1.00 94.94 125 GLU A N 1
ATOM 1015 C CA . GLU A 1 125 ? 5.131 -6.488 -13.001 1.00 94.94 125 GLU A CA 1
ATOM 1016 C C . GLU A 1 125 ? 5.179 -5.817 -11.620 1.00 94.94 125 GLU A C 1
ATOM 1018 O O . GLU A 1 125 ? 4.608 -6.329 -10.659 1.00 94.94 125 GLU A O 1
ATOM 1023 N N . ARG A 1 126 ? 5.794 -4.631 -11.508 1.00 92.44 126 ARG A N 1
ATOM 1024 C CA . ARG A 1 126 ? 5.798 -3.859 -10.253 1.00 92.44 126 ARG A CA 1
ATOM 1025 C C . ARG A 1 126 ? 4.402 -3.386 -9.860 1.00 92.44 126 ARG A C 1
ATOM 1027 O O . ARG A 1 126 ? 4.081 -3.416 -8.675 1.00 92.44 126 ARG A O 1
ATOM 1034 N N . ALA A 1 127 ? 3.583 -2.958 -10.819 1.00 92.12 127 ALA A N 1
ATOM 1035 C CA . ALA A 1 127 ? 2.206 -2.548 -10.565 1.00 92.12 127 ALA A CA 1
ATOM 1036 C C . ALA A 1 127 ? 1.364 -3.729 -10.063 1.00 92.12 127 ALA A C 1
ATOM 1038 O O . ALA A 1 127 ? 0.677 -3.600 -9.052 1.00 92.12 127 ALA A O 1
ATOM 1039 N N . ARG A 1 128 ? 1.484 -4.898 -10.705 1.00 93.19 128 ARG A N 1
ATOM 1040 C CA . ARG A 1 128 ? 0.802 -6.125 -10.276 1.00 93.19 128 ARG A CA 1
ATOM 1041 C C . ARG A 1 128 ? 1.277 -6.604 -8.910 1.00 93.19 128 ARG A C 1
ATOM 1043 O O . ARG A 1 128 ? 0.442 -6.942 -8.080 1.00 93.19 128 ARG A O 1
ATOM 1050 N N . MET A 1 129 ? 2.582 -6.562 -8.640 1.00 91.56 129 MET A N 1
ATOM 1051 C CA . MET A 1 129 ? 3.129 -6.903 -7.325 1.00 91.56 129 MET A CA 1
ATOM 1052 C C . MET A 1 129 ? 2.583 -5.969 -6.236 1.00 91.56 129 MET A C 1
ATOM 1054 O O . MET A 1 129 ? 2.141 -6.442 -5.196 1.00 91.56 129 MET A O 1
ATOM 1058 N N . LEU A 1 130 ? 2.557 -4.651 -6.472 1.00 90.94 130 LEU A N 1
ATOM 1059 C CA . LEU A 1 130 ? 1.971 -3.690 -5.530 1.00 90.94 130 LEU A CA 1
ATOM 1060 C C . LEU A 1 130 ? 0.476 -3.937 -5.310 1.00 90.94 130 LEU A C 1
ATOM 1062 O O . LEU A 1 130 ? 0.012 -3.891 -4.174 1.00 90.94 130 LEU A O 1
ATOM 1066 N N . GLN A 1 131 ? -0.267 -4.220 -6.379 1.00 90.81 131 GLN A N 1
ATOM 1067 C CA . GLN A 1 131 ? -1.693 -4.513 -6.301 1.00 90.81 131 GLN A CA 1
ATOM 1068 C C . GLN A 1 131 ? -1.969 -5.793 -5.502 1.00 90.81 131 GLN A C 1
ATOM 1070 O O . GLN A 1 131 ? -2.873 -5.804 -4.671 1.00 90.81 131 GLN A O 1
ATOM 1075 N N . ASP A 1 132 ? -1.186 -6.850 -5.711 1.00 90.31 132 ASP A N 1
ATOM 1076 C CA . ASP A 1 132 ? -1.323 -8.107 -4.973 1.00 90.31 132 ASP A CA 1
ATOM 1077 C C . ASP A 1 132 ? -1.017 -7.917 -3.480 1.00 90.31 132 ASP A C 1
ATOM 1079 O O . ASP A 1 132 ? -1.820 -8.276 -2.620 1.00 90.31 132 ASP A O 1
ATOM 1083 N N . GLN A 1 133 ? 0.083 -7.229 -3.162 1.00 88.00 133 GLN A N 1
ATOM 1084 C CA . GLN A 1 133 ? 0.443 -6.894 -1.782 1.00 88.00 133 GLN A CA 1
ATOM 1085 C C . GLN A 1 133 ? -0.621 -6.019 -1.099 1.00 88.00 133 GLN A C 1
ATOM 1087 O O . GLN A 1 133 ? -0.923 -6.214 0.081 1.00 88.00 133 GLN A O 1
ATOM 1092 N N . PHE A 1 134 ? -1.222 -5.078 -1.835 1.00 88.12 134 PHE A N 1
ATOM 1093 C CA . PHE A 1 134 ? -2.317 -4.257 -1.326 1.00 88.12 134 PHE A CA 1
ATOM 1094 C C . PHE A 1 134 ? -3.568 -5.098 -1.062 1.00 88.12 134 PHE A C 1
ATOM 1096 O O . PHE A 1 134 ? -4.150 -5.001 0.016 1.00 88.12 134 PHE A O 1
ATOM 1103 N N .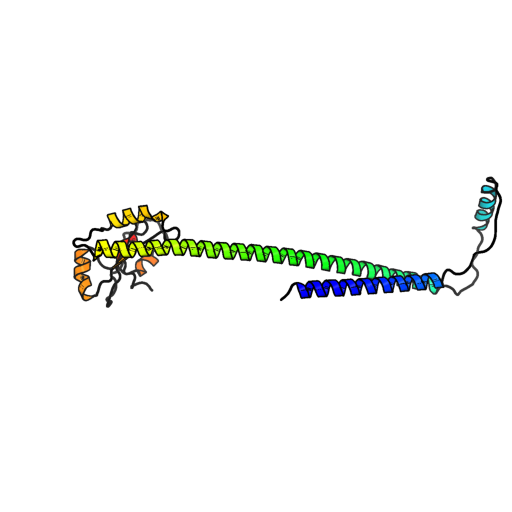 ASN A 1 135 ? -3.947 -5.976 -1.992 1.00 88.19 135 ASN A N 1
ATOM 1104 C CA . ASN A 1 135 ? -5.103 -6.856 -1.833 1.00 88.19 135 ASN A CA 1
ATOM 1105 C C . ASN A 1 135 ? -4.953 -7.793 -0.628 1.00 88.19 135 ASN A C 1
ATOM 1107 O O . ASN A 1 135 ? -5.892 -7.934 0.155 1.00 88.19 135 ASN A O 1
ATOM 1111 N N . VAL A 1 136 ? -3.769 -8.381 -0.435 1.00 88.62 136 VAL A N 1
ATOM 1112 C CA . VAL A 1 136 ? -3.465 -9.189 0.756 1.00 88.62 136 VAL A CA 1
ATOM 1113 C C . VAL A 1 136 ? -3.637 -8.355 2.029 1.00 88.62 136 VAL A C 1
ATOM 1115 O O . VAL A 1 136 ? -4.348 -8.773 2.942 1.00 88.62 136 VAL A O 1
ATOM 1118 N N . SER A 1 137 ? -3.072 -7.141 2.061 1.00 87.62 137 SER A N 1
ATOM 1119 C CA . SER A 1 137 ? -3.195 -6.254 3.224 1.00 87.62 137 SER A CA 1
ATOM 1120 C C . SER A 1 137 ? -4.646 -5.854 3.523 1.00 87.62 137 SER A C 1
ATOM 1122 O O . SER A 1 137 ? -5.050 -5.831 4.685 1.00 87.62 137 SER A O 1
ATOM 1124 N N . MET A 1 138 ? -5.460 -5.614 2.489 1.00 87.75 138 MET A N 1
ATOM 1125 C CA . MET A 1 138 ? -6.861 -5.211 2.627 1.00 87.75 138 MET A CA 1
ATOM 1126 C C . MET A 1 138 ? -7.721 -6.337 3.204 1.00 87.75 138 MET A C 1
ATOM 1128 O O . MET A 1 138 ? -8.551 -6.097 4.081 1.00 87.75 138 MET A O 1
ATOM 1132 N N . ASN A 1 139 ? -7.484 -7.577 2.769 1.00 90.12 139 ASN A N 1
ATOM 1133 C CA . ASN A 1 139 ? -8.164 -8.745 3.324 1.00 90.12 139 ASN A CA 1
ATOM 1134 C C . ASN A 1 139 ? -7.870 -8.902 4.822 1.00 90.12 139 ASN A C 1
ATOM 1136 O O . ASN A 1 139 ? -8.778 -9.191 5.602 1.00 90.12 139 ASN A O 1
ATOM 1140 N N . HIS A 1 140 ? -6.628 -8.645 5.247 1.00 89.81 140 HIS A N 1
ATOM 1141 C CA . HIS A 1 140 ? -6.281 -8.664 6.670 1.00 89.81 140 HIS A CA 1
ATOM 1142 C C . HIS A 1 140 ? -6.970 -7.547 7.452 1.00 89.81 140 HIS A C 1
ATOM 1144 O O . HIS A 1 140 ? -7.512 -7.784 8.529 1.00 89.81 140 HIS A O 1
ATOM 1150 N N . VAL A 1 141 ? -7.002 -6.327 6.908 1.00 90.06 141 VAL A N 1
ATOM 1151 C CA . VAL A 1 141 ? -7.725 -5.196 7.516 1.00 90.06 141 VAL A CA 1
ATOM 1152 C C . VAL A 1 141 ? -9.213 -5.523 7.673 1.00 90.06 141 VAL A C 1
ATOM 1154 O O . VAL A 1 141 ? -9.803 -5.243 8.718 1.00 90.06 141 VAL A O 1
ATOM 1157 N N . GLN A 1 142 ? -9.819 -6.176 6.681 1.00 91.75 142 GLN A N 1
ATOM 1158 C CA . GLN A 1 142 ? -11.201 -6.643 6.768 1.00 91.75 142 GLN A CA 1
ATOM 1159 C C . GLN A 1 142 ? -11.382 -7.711 7.858 1.00 91.75 142 GLN A C 1
ATOM 1161 O O . GLN A 1 142 ? -12.361 -7.674 8.601 1.00 91.75 142 GLN A O 1
ATOM 1166 N N . ALA A 1 143 ? -10.438 -8.640 8.015 1.00 92.25 143 ALA A N 1
ATOM 1167 C CA . ALA A 1 143 ? -10.469 -9.585 9.129 1.00 92.25 143 ALA A CA 1
ATOM 1168 C C . ALA A 1 143 ? -10.355 -8.869 10.491 1.00 92.25 143 ALA A C 1
ATOM 1170 O O . ALA A 1 143 ? -11.045 -9.240 11.442 1.00 92.25 143 ALA A O 1
ATOM 1171 N N . MET A 1 144 ? -9.549 -7.803 10.583 1.00 91.00 144 MET A N 1
ATOM 1172 C CA . MET A 1 144 ? -9.423 -6.990 11.800 1.00 91.00 144 MET A CA 1
ATOM 1173 C C . MET A 1 144 ? -10.713 -6.258 12.151 1.00 91.00 144 MET A C 1
ATOM 1175 O O . MET A 1 144 ? -11.078 -6.208 13.323 1.00 91.00 144 MET A O 1
ATOM 1179 N N . SER A 1 145 ? -11.434 -5.723 11.164 1.00 92.25 145 SER A N 1
ATOM 1180 C CA . SER A 1 145 ? -12.712 -5.057 11.429 1.00 92.25 145 SER A CA 1
ATOM 1181 C C . SER A 1 145 ? -13.761 -6.038 11.966 1.00 92.25 145 SER A C 1
ATOM 1183 O O . SER A 1 145 ? -14.481 -5.704 12.908 1.00 92.25 145 SER A O 1
ATOM 1185 N N . ILE A 1 146 ? -13.787 -7.275 11.456 1.00 93.75 146 ILE A N 1
ATOM 1186 C CA . ILE A 1 146 ? -14.637 -8.357 11.981 1.00 93.75 146 ILE A CA 1
ATOM 1187 C C . ILE A 1 146 ? -14.213 -8.741 13.403 1.00 93.75 146 ILE A C 1
ATOM 1189 O O . ILE A 1 146 ? -15.071 -8.923 14.270 1.00 93.75 146 ILE A O 1
ATOM 1193 N N . LEU A 1 147 ? -12.906 -8.835 13.668 1.00 93.81 147 LEU A N 1
ATOM 1194 C CA . LEU A 1 147 ? -12.366 -9.125 14.997 1.00 93.81 147 LEU A CA 1
ATOM 1195 C C . LEU A 1 147 ? -12.811 -8.057 16.002 1.00 93.81 147 LEU A C 1
ATOM 1197 O O . LEU A 1 147 ? -13.394 -8.392 17.030 1.00 93.81 147 LEU A O 1
ATOM 1201 N N . ILE A 1 148 ? -12.622 -6.776 15.689 1.00 94.25 148 ILE A N 1
ATOM 1202 C CA . ILE A 1 148 ? -13.053 -5.672 16.557 1.00 94.25 148 ILE A CA 1
ATOM 1203 C C . ILE A 1 148 ? -14.574 -5.697 16.729 1.00 94.25 148 ILE A C 1
ATOM 1205 O O . ILE A 1 148 ? -15.065 -5.642 17.852 1.00 94.25 148 ILE A O 1
ATOM 1209 N N . SER A 1 149 ? -15.339 -5.856 15.649 1.00 92.75 149 SER A N 1
ATOM 1210 C CA . SER A 1 149 ? -16.800 -5.955 15.728 1.00 92.75 149 SER A CA 1
ATOM 1211 C C . SER A 1 149 ? -17.251 -7.090 16.657 1.00 92.75 149 SER A C 1
ATOM 1213 O O . SER A 1 149 ? -18.128 -6.891 17.493 1.00 92.75 149 SER A O 1
ATOM 1215 N N . THR A 1 150 ? -16.604 -8.252 16.593 1.00 94.25 150 THR A N 1
ATOM 1216 C CA . THR A 1 150 ? -16.980 -9.428 17.390 1.00 94.25 150 THR A CA 1
ATOM 1217 C C . THR A 1 150 ? -16.537 -9.317 18.849 1.00 94.25 150 THR A C 1
ATOM 1219 O O . THR A 1 150 ? -17.299 -9.661 19.750 1.00 94.25 150 THR A O 1
ATOM 1222 N N . PHE A 1 151 ? -15.305 -8.868 19.101 1.00 94.81 151 PHE A N 1
ATOM 1223 C CA . PHE A 1 151 ? -14.696 -8.907 20.435 1.00 94.81 151 PHE A CA 1
ATOM 1224 C C . PHE A 1 151 ? -14.859 -7.613 21.234 1.00 94.81 151 PHE A C 1
ATOM 1226 O O . PHE A 1 151 ? -14.921 -7.694 22.459 1.00 94.81 151 PHE A O 1
ATOM 1233 N N . HIS A 1 152 ? -14.946 -6.458 20.568 1.00 93.44 152 HIS A N 1
ATOM 1234 C CA . HIS A 1 152 ? -15.184 -5.167 21.219 1.00 93.44 152 HIS A CA 1
ATOM 1235 C C . HIS A 1 152 ? -16.678 -4.855 21.329 1.00 93.44 152 HIS A C 1
ATOM 1237 O O . HIS A 1 152 ? -17.162 -4.532 22.406 1.00 93.44 152 HIS A O 1
ATOM 1243 N N . HIS A 1 153 ? -17.420 -4.971 20.221 1.00 92.50 153 HIS A N 1
ATOM 1244 C CA . HIS A 1 153 ? -18.844 -4.598 20.185 1.00 92.50 153 HIS A CA 1
ATOM 1245 C C . HIS A 1 153 ? -19.786 -5.773 20.463 1.00 92.50 153 HIS A C 1
ATOM 1247 O O . HIS A 1 153 ? -20.851 -5.588 21.044 1.00 92.50 153 HIS A O 1
ATOM 1253 N N . GLY A 1 154 ? -19.409 -6.988 20.057 1.00 89.88 154 GLY A N 1
ATOM 1254 C CA . GLY A 1 154 ? -20.249 -8.182 20.176 1.00 89.88 154 GLY A CA 1
ATOM 1255 C C . GLY A 1 154 ? -20.215 -8.878 21.541 1.00 89.88 154 GLY A C 1
ATOM 1256 O O . GLY A 1 154 ? -21.098 -9.688 21.825 1.00 89.88 154 GLY A O 1
ATOM 1257 N N . LYS A 1 155 ? -19.226 -8.587 22.397 1.00 92.56 155 LYS A N 1
ATOM 1258 C CA . LYS A 1 155 ? -19.099 -9.170 23.742 1.00 92.56 155 LYS A CA 1
ATOM 1259 C C . LYS A 1 155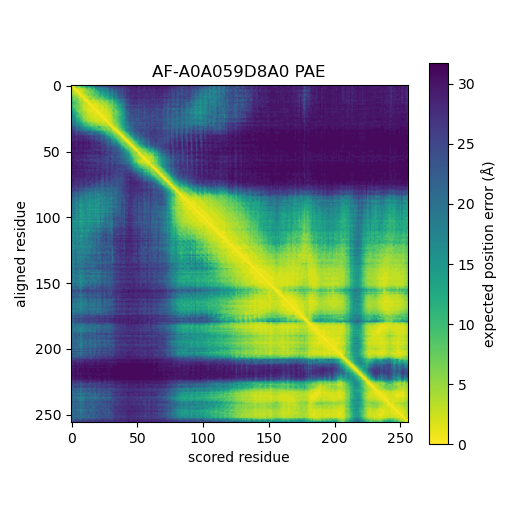 ? -19.231 -8.102 24.822 1.00 92.56 155 LYS A C 1
ATOM 1261 O O . LYS A 1 155 ? -18.653 -7.029 24.712 1.00 92.56 155 LYS A O 1
ATOM 1266 N N . GLN A 1 156 ? -19.966 -8.428 25.885 1.00 88.19 156 GLN A N 1
ATOM 1267 C CA . GLN A 1 156 ? -20.073 -7.608 27.092 1.00 88.19 156 GLN A CA 1
ATOM 1268 C C . GLN A 1 156 ? -19.633 -8.446 28.305 1.00 88.19 156 GLN A C 1
ATOM 1270 O O . GLN A 1 156 ? -20.308 -9.431 28.615 1.00 88.19 156 GLN A O 1
ATOM 1275 N N . PRO A 1 157 ? -18.520 -8.103 28.987 1.00 87.00 157 PRO A N 1
ATOM 1276 C CA . PRO A 1 157 ? -17.602 -6.983 28.719 1.00 87.00 157 PRO A CA 1
ATOM 1277 C C . PRO A 1 157 ? -16.753 -7.183 27.446 1.00 87.00 157 PRO A C 1
ATOM 1279 O O . PRO A 1 157 ? -16.644 -8.308 26.948 1.00 87.00 157 PRO A O 1
ATOM 1282 N N . SER A 1 158 ? -16.153 -6.095 26.938 1.00 91.38 158 SER A N 1
ATOM 1283 C CA . SER A 1 158 ? -15.200 -6.155 25.818 1.00 91.38 158 SER A CA 1
ATOM 1284 C C . SER A 1 158 ? -14.095 -7.160 26.137 1.00 91.38 158 SER A C 1
ATOM 1286 O O . SER A 1 158 ? -13.547 -7.172 27.237 1.00 91.38 158 SER A O 1
ATOM 1288 N N . ALA A 1 159 ? -13.783 -8.019 25.170 1.00 91.69 159 ALA A N 1
ATOM 1289 C CA . ALA A 1 159 ? -12.716 -9.010 25.279 1.00 91.69 159 ALA A CA 1
ATOM 1290 C C . ALA A 1 159 ? -11.410 -8.540 24.614 1.00 91.69 159 ALA A C 1
ATOM 1292 O O . ALA A 1 159 ? -10.462 -9.322 24.496 1.00 91.69 159 ALA A O 1
ATOM 1293 N N . ILE A 1 160 ? -11.378 -7.293 24.136 1.00 93.50 160 ILE A N 1
ATOM 1294 C CA . ILE A 1 160 ? -10.207 -6.668 23.535 1.00 93.50 160 ILE A CA 1
ATOM 1295 C C . ILE A 1 160 ? -9.915 -5.330 24.210 1.00 93.50 160 ILE A C 1
ATOM 1297 O O . ILE A 1 160 ? -10.775 -4.452 24.296 1.00 93.50 160 ILE A O 1
ATOM 1301 N N . ASP A 1 161 ? -8.663 -5.205 24.633 1.00 91.56 161 ASP A N 1
ATOM 1302 C CA . ASP A 1 161 ? -8.087 -4.025 25.267 1.00 91.56 161 ASP A CA 1
ATOM 1303 C C . ASP A 1 161 ? -6.915 -3.541 24.403 1.00 91.56 161 ASP A C 1
ATOM 1305 O O . ASP A 1 161 ? -6.417 -4.298 23.561 1.00 91.56 161 ASP A O 1
ATOM 1309 N N . GLN A 1 162 ? -6.408 -2.332 24.660 1.00 90.81 162 GLN A N 1
ATOM 1310 C CA . GLN A 1 162 ? -5.275 -1.757 23.923 1.00 90.81 162 GLN A CA 1
ATOM 1311 C C . GLN A 1 162 ? -4.070 -2.710 23.858 1.00 90.81 162 GLN A C 1
ATOM 1313 O O . GLN A 1 162 ? -3.589 -3.021 22.774 1.00 90.81 162 GLN A O 1
ATOM 1318 N N . THR A 1 163 ? -3.650 -3.285 24.988 1.00 91.56 163 THR A N 1
ATOM 1319 C CA . THR A 1 163 ? -2.522 -4.235 25.033 1.00 91.56 163 THR A CA 1
ATOM 1320 C C . THR A 1 163 ? -2.788 -5.518 24.237 1.00 91.56 163 THR A C 1
ATOM 1322 O O . THR A 1 163 ? -1.877 -6.098 23.641 1.00 91.56 163 THR A O 1
ATOM 1325 N N . THR A 1 164 ? -4.037 -5.992 24.214 1.00 92.31 164 THR A N 1
ATOM 1326 C CA . THR A 1 164 ? -4.428 -7.175 23.430 1.00 92.31 164 THR A CA 1
ATOM 1327 C C . THR A 1 164 ? -4.407 -6.857 21.938 1.00 92.31 164 THR A C 1
ATOM 1329 O O . THR A 1 164 ? -3.910 -7.664 21.149 1.00 92.31 164 THR A O 1
ATOM 1332 N N . PHE A 1 165 ? -4.891 -5.674 21.557 1.00 93.00 165 PHE A N 1
ATOM 1333 C CA . PHE A 1 165 ? -4.857 -5.178 20.187 1.00 93.00 165 PHE A CA 1
ATOM 1334 C C . PHE A 1 165 ? -3.422 -4.978 19.686 1.00 93.00 165 PHE A C 1
ATOM 1336 O O . PHE A 1 165 ? -3.072 -5.486 18.622 1.00 93.00 165 PHE A O 1
ATOM 1343 N N . GLU A 1 166 ? -2.563 -4.321 20.466 1.00 92.00 166 GLU A N 1
ATOM 1344 C CA . GLU A 1 166 ? -1.136 -4.139 20.170 1.00 92.00 166 GLU A CA 1
ATOM 1345 C C . GLU A 1 166 ? -0.441 -5.483 19.952 1.00 92.00 166 GLU A C 1
ATOM 1347 O O . GLU A 1 166 ? 0.144 -5.720 18.899 1.00 92.00 166 GLU A O 1
ATOM 1352 N N . ARG A 1 167 ? -0.579 -6.420 20.899 1.00 91.69 167 ARG A N 1
ATOM 1353 C CA . ARG A 1 167 ? 0.058 -7.741 20.800 1.00 91.69 167 ARG A CA 1
ATOM 1354 C C . ARG A 1 167 ? -0.431 -8.530 19.588 1.00 91.69 167 ARG A C 1
ATOM 1356 O O . ARG A 1 167 ? 0.347 -9.249 18.961 1.00 91.69 167 ARG A O 1
ATOM 1363 N N . TYR A 1 168 ? -1.723 -8.454 19.281 1.00 91.12 168 TYR A N 1
ATOM 1364 C CA . TYR A 1 168 ? -2.287 -9.143 18.126 1.00 91.12 168 TYR A CA 1
ATOM 1365 C C . TYR A 1 168 ? -1.803 -8.513 16.812 1.00 91.12 168 TYR A C 1
ATOM 1367 O O . TYR A 1 168 ? -1.386 -9.226 15.895 1.00 91.12 168 TYR A O 1
ATOM 1375 N N . THR A 1 169 ? -1.823 -7.183 16.715 1.00 90.44 169 THR A N 1
ATOM 1376 C CA . THR A 1 169 ? -1.403 -6.457 15.509 1.00 90.44 169 THR A CA 1
ATOM 1377 C C . THR A 1 169 ? 0.102 -6.543 15.272 1.00 90.44 169 THR A C 1
ATOM 1379 O O . THR A 1 169 ? 0.513 -6.644 14.122 1.00 90.44 169 THR A O 1
ATOM 1382 N N . GLU A 1 170 ? 0.924 -6.595 16.318 1.00 89.50 170 GLU A N 1
ATOM 1383 C CA . GLU A 1 170 ? 2.364 -6.845 16.210 1.00 89.50 170 GLU A CA 1
ATOM 1384 C C . GLU A 1 170 ? 2.637 -8.258 15.673 1.00 89.50 170 GLU A C 1
ATOM 1386 O O . GLU A 1 170 ? 3.374 -8.435 14.703 1.00 89.50 170 GLU A O 1
ATOM 1391 N N . ARG A 1 171 ? 1.972 -9.277 16.236 1.00 89.75 171 ARG A N 1
ATOM 1392 C CA . ARG A 1 171 ? 2.133 -10.673 15.794 1.00 89.75 171 ARG A CA 1
ATOM 1393 C C . ARG A 1 171 ? 1.640 -10.920 14.376 1.00 89.75 171 ARG A C 1
ATOM 1395 O O . ARG A 1 171 ? 2.179 -11.795 13.712 1.00 89.75 171 ARG A O 1
ATOM 1402 N N . THR A 1 172 ? 0.643 -10.167 13.919 1.00 89.12 172 THR A N 1
ATOM 1403 C CA . THR A 1 172 ? 0.059 -10.279 12.570 1.00 89.12 172 THR A CA 1
ATOM 1404 C C . THR A 1 172 ? 0.535 -9.176 11.624 1.00 89.12 172 THR A C 1
ATOM 1406 O O . THR A 1 172 ? -0.078 -8.929 10.586 1.00 89.12 172 THR A O 1
ATOM 1409 N N . ALA A 1 173 ? 1.624 -8.474 11.954 1.00 84.88 173 ALA A N 1
ATOM 1410 C CA . ALA A 1 173 ? 2.191 -7.457 11.069 1.00 84.88 173 ALA A CA 1
ATOM 1411 C C . ALA A 1 173 ? 2.667 -8.060 9.732 1.00 84.88 173 ALA A C 1
ATOM 1413 O O . ALA A 1 173 ? 2.589 -7.404 8.697 1.00 84.88 173 ALA A O 1
ATOM 1414 N N . PHE A 1 174 ? 3.087 -9.332 9.730 1.00 83.00 174 PHE A N 1
ATOM 1415 C CA . PHE A 1 174 ? 3.528 -10.038 8.521 1.00 83.00 174 PHE A CA 1
ATOM 1416 C C . PHE A 1 174 ? 2.413 -10.244 7.481 1.00 83.00 174 PHE A C 1
ATOM 1418 O O . PHE A 1 174 ? 2.707 -10.350 6.294 1.00 83.00 174 PHE A O 1
ATOM 1425 N N . GLU A 1 175 ? 1.142 -10.272 7.895 1.00 83.00 175 GLU A N 1
ATOM 1426 C CA . GLU A 1 175 ? -0.016 -10.417 6.992 1.00 83.00 175 GLU A CA 1
ATOM 1427 C C . GLU A 1 175 ? -0.322 -9.110 6.236 1.00 83.00 175 GLU A C 1
ATOM 1429 O O . GLU A 1 175 ? -1.174 -9.056 5.351 1.00 83.00 175 GLU A O 1
ATOM 1434 N N . ARG A 1 176 ? 0.400 -8.036 6.572 1.00 81.44 176 ARG A N 1
ATOM 1435 C CA . ARG A 1 176 ? 0.182 -6.668 6.105 1.00 81.44 176 ARG A CA 1
ATOM 1436 C C . ARG A 1 176 ? 1.474 -6.044 5.576 1.00 81.44 176 ARG A C 1
ATOM 1438 O O . ARG A 1 176 ? 2.002 -5.107 6.172 1.00 81.44 176 ARG A O 1
ATOM 1445 N N . PRO A 1 177 ? 1.975 -6.506 4.422 1.00 75.19 177 PRO A N 1
ATOM 1446 C CA . PRO A 1 177 ? 3.275 -6.078 3.910 1.00 75.19 177 PRO A CA 1
ATOM 1447 C C . PRO A 1 177 ? 3.358 -4.577 3.579 1.00 75.19 177 PRO A C 1
ATOM 1449 O O . PRO A 1 177 ? 4.440 -4.002 3.660 1.00 75.19 177 PRO A O 1
ATOM 1452 N N . LEU A 1 178 ? 2.237 -3.930 3.228 1.00 75.06 178 LEU A N 1
ATOM 1453 C CA . LEU A 1 178 ? 2.184 -2.498 2.886 1.00 75.06 178 LEU A CA 1
ATOM 1454 C C . LEU A 1 178 ? 1.515 -1.614 3.949 1.00 75.06 178 LEU A C 1
ATOM 1456 O O . LEU A 1 178 ? 1.661 -0.396 3.900 1.00 75.06 178 LEU A O 1
ATOM 1460 N N . THR A 1 179 ? 0.793 -2.195 4.909 1.00 71.44 179 THR A N 1
ATOM 1461 C CA . THR A 1 179 ? 0.076 -1.452 5.959 1.00 71.44 179 THR A CA 1
ATOM 1462 C C . THR A 1 179 ? 0.715 -1.748 7.311 1.00 71.44 179 THR A C 1
ATOM 1464 O O . THR A 1 179 ? 0.164 -2.490 8.130 1.00 71.44 179 THR A O 1
ATOM 1467 N N . SER A 1 180 ? 1.906 -1.184 7.528 1.00 64.12 180 SER A N 1
ATOM 1468 C CA . SER A 1 180 ? 2.711 -1.411 8.735 1.00 64.12 180 SER A CA 1
ATOM 1469 C C . SER A 1 180 ? 2.048 -0.912 10.019 1.00 64.12 180 SER A C 1
ATOM 1471 O O . SER A 1 180 ? 2.449 -1.343 11.097 1.00 64.12 180 SER A O 1
ATOM 1473 N N . PHE A 1 181 ? 1.048 -0.030 9.907 1.00 82.88 181 PHE A N 1
ATOM 1474 C CA . PHE A 1 181 ? 0.391 0.636 11.027 1.00 82.88 181 PHE A CA 1
ATOM 1475 C C . PHE A 1 181 ? -1.130 0.527 10.909 1.00 82.88 181 PHE A C 1
ATOM 1477 O O . PHE A 1 181 ? -1.699 0.878 9.875 1.00 82.88 181 PHE A O 1
ATOM 1484 N N . ILE A 1 182 ? -1.792 0.042 11.962 1.00 90.00 182 ILE A N 1
ATOM 1485 C CA . ILE A 1 182 ? -3.257 0.032 12.070 1.00 90.00 182 ILE A CA 1
ATOM 1486 C C . ILE A 1 182 ? -3.680 0.662 13.391 1.00 90.00 182 ILE A C 1
ATOM 1488 O O . ILE A 1 182 ? -3.099 0.397 14.444 1.00 90.00 182 ILE A O 1
ATOM 1492 N N . ALA A 1 183 ? -4.738 1.460 13.310 1.00 93.44 183 ALA A N 1
ATOM 1493 C CA . ALA A 1 183 ? -5.466 1.986 14.447 1.00 93.44 183 ALA A CA 1
ATOM 1494 C C . ALA A 1 183 ? -6.970 1.764 14.243 1.00 93.44 183 ALA A C 1
ATOM 1496 O O . ALA A 1 183 ? -7.447 1.631 13.114 1.00 93.44 183 ALA A O 1
ATOM 1497 N N . TYR A 1 184 ? -7.708 1.723 15.344 1.00 94.69 184 TYR A N 1
ATOM 1498 C CA . TYR A 1 184 ? -9.157 1.673 15.373 1.00 94.69 184 TYR A CA 1
ATOM 1499 C C . TYR A 1 184 ? -9.702 2.954 15.994 1.00 94.69 184 TYR A C 1
ATOM 1501 O O . TYR A 1 184 ? -9.427 3.260 17.158 1.00 94.69 184 TYR A O 1
ATOM 1509 N N . ALA A 1 185 ? -10.498 3.673 15.206 1.00 95.12 185 ALA A N 1
ATOM 1510 C CA . ALA A 1 185 ? -11.263 4.824 15.648 1.00 95.12 185 ALA A CA 1
ATOM 1511 C C . ALA A 1 185 ? -12.729 4.438 15.846 1.00 95.12 185 ALA A C 1
ATOM 1513 O O . ALA A 1 185 ? -13.322 3.746 15.014 1.00 95.12 185 ALA A O 1
ATOM 1514 N N . VAL A 1 186 ? -13.307 4.886 16.956 1.00 94.94 186 VAL A N 1
ATOM 1515 C CA . VAL A 1 186 ? -14.714 4.648 17.285 1.00 94.94 186 VAL A CA 1
ATOM 1516 C C . VAL A 1 186 ? -15.522 5.902 16.988 1.00 94.94 186 VAL A C 1
ATOM 1518 O O . VAL A 1 186 ? -15.063 7.006 17.252 1.00 94.94 186 VAL A O 1
ATOM 1521 N N . ARG A 1 187 ? -16.731 5.746 16.444 1.00 95.56 187 ARG A N 1
ATOM 1522 C CA . ARG A 1 187 ? -17.647 6.875 16.254 1.00 95.56 187 ARG A CA 1
ATOM 1523 C C . ARG A 1 187 ? -18.231 7.290 17.603 1.00 95.56 187 ARG A C 1
ATOM 1525 O O . ARG A 1 187 ? -18.850 6.461 18.267 1.00 95.56 187 ARG A O 1
ATOM 1532 N N . VAL A 1 188 ? -18.084 8.561 17.961 1.00 95.75 188 VAL A N 1
ATOM 1533 C CA . VAL A 1 188 ? -18.632 9.152 19.190 1.00 95.75 188 VAL A CA 1
ATOM 1534 C C . VAL A 1 188 ? -19.506 10.340 18.812 1.00 95.75 188 VAL A C 1
ATOM 1536 O O . VAL A 1 188 ? -19.049 11.235 18.108 1.00 95.75 188 VAL A O 1
ATOM 1539 N N . LEU A 1 189 ? -20.762 10.357 19.257 1.00 95.81 189 LEU A N 1
ATOM 1540 C CA . LEU A 1 189 ? -21.642 11.512 19.069 1.00 95.81 189 L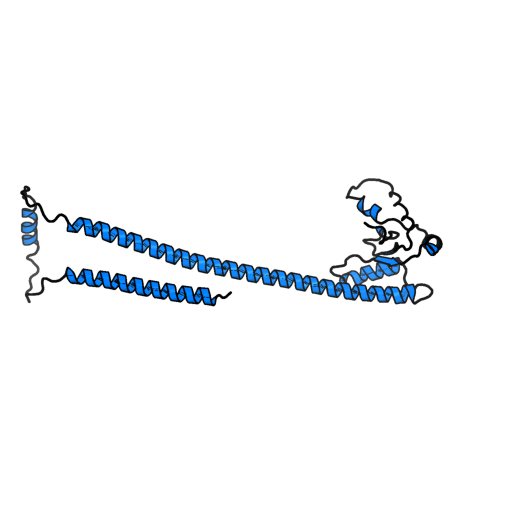EU A CA 1
ATOM 1541 C C . LEU A 1 189 ? -21.302 12.603 20.084 1.00 95.81 189 LEU A C 1
ATOM 1543 O O . LEU A 1 189 ? -20.845 12.312 21.188 1.00 95.81 189 LEU A O 1
ATOM 1547 N N . HIS A 1 190 ? -21.584 13.862 19.752 1.00 94.62 190 HIS A N 1
ATOM 1548 C CA . HIS A 1 190 ? -21.329 14.965 20.679 1.00 94.62 190 HIS A CA 1
ATOM 1549 C C . HIS A 1 190 ? -22.012 14.807 22.037 1.00 94.62 190 HIS A C 1
ATOM 1551 O O . HIS A 1 190 ? -21.386 15.081 23.057 1.00 94.62 190 HIS A O 1
ATOM 1557 N N . CYS A 1 191 ? -23.254 14.317 22.053 1.00 94.94 191 CYS A N 1
ATOM 1558 C CA . CYS A 1 191 ? -24.001 14.061 23.284 1.00 94.94 191 CYS A CA 1
ATOM 1559 C C . CYS A 1 191 ? -23.312 13.038 24.201 1.00 94.94 191 CYS A C 1
ATOM 1561 O O . CYS A 1 191 ? -23.412 13.160 25.417 1.00 94.94 191 CYS A O 1
ATOM 1563 N N . ASP A 1 192 ? -22.573 12.088 23.623 1.00 95.12 192 ASP A N 1
ATOM 1564 C CA . ASP A 1 192 ? -21.917 10.994 24.347 1.00 95.12 192 ASP A CA 1
ATOM 1565 C C . ASP A 1 192 ? -20.444 11.311 24.669 1.00 95.12 192 ASP A C 1
ATOM 1567 O O . ASP A 1 192 ? -19.765 10.534 25.342 1.00 95.12 192 ASP A O 1
ATOM 1571 N N . ARG A 1 193 ? -19.924 12.456 24.200 1.00 94.62 193 ARG A N 1
ATOM 1572 C CA . ARG A 1 193 ? -18.506 12.826 24.324 1.00 94.62 193 ARG A CA 1
ATOM 1573 C C . ARG A 1 193 ? -18.044 12.884 25.776 1.00 94.62 193 ARG A C 1
ATOM 1575 O O . ARG A 1 193 ? -16.987 12.349 26.088 1.00 94.62 193 ARG A O 1
ATOM 1582 N N . GLU A 1 194 ? -18.807 13.528 26.657 1.00 94.31 194 GLU A N 1
ATOM 1583 C CA . GLU A 1 194 ? -18.405 13.698 28.062 1.00 94.31 194 GLU A CA 1
ATOM 1584 C C . GLU A 1 194 ? -18.331 12.361 28.808 1.00 94.31 194 GLU A C 1
ATOM 1586 O O . GLU A 1 194 ? -17.386 12.114 29.561 1.00 94.31 194 GLU A O 1
ATOM 1591 N N . GLU A 1 195 ? -19.307 11.478 28.579 1.00 95.75 195 GLU A N 1
ATOM 1592 C CA . GLU A 1 195 ? -19.320 10.136 29.163 1.00 95.75 195 GLU A CA 1
ATOM 1593 C C . GLU A 1 195 ? -18.165 9.291 28.617 1.00 95.75 195 GLU A C 1
ATOM 1595 O O . GLU A 1 195 ? -17.451 8.645 29.388 1.00 95.75 195 GLU A O 1
ATOM 1600 N N . PHE A 1 196 ? -17.926 9.361 27.306 1.00 95.19 196 PHE A N 1
ATOM 1601 C CA . PHE A 1 196 ? -16.823 8.677 26.647 1.00 95.19 196 PHE A CA 1
ATOM 1602 C C . PHE A 1 196 ? -15.454 9.128 27.180 1.00 95.19 196 PHE A C 1
ATOM 1604 O O . PHE A 1 196 ? -14.653 8.287 27.586 1.00 95.19 196 PHE A O 1
ATOM 1611 N N . GLU A 1 197 ? -15.185 10.436 27.242 1.00 95.38 197 GLU A N 1
ATOM 1612 C CA . GLU A 1 197 ? -13.917 10.979 27.754 1.00 95.38 197 GLU A CA 1
ATOM 1613 C C . GLU A 1 197 ? -13.699 10.604 29.229 1.00 95.38 197 GLU A C 1
ATOM 1615 O O . GLU A 1 197 ? -12.588 10.252 29.635 1.00 95.38 197 GLU A O 1
ATOM 1620 N N . LYS A 1 198 ? -14.770 10.598 30.035 1.00 95.38 198 LYS A N 1
ATOM 1621 C CA . LYS A 1 198 ? -14.715 10.162 31.436 1.00 95.38 198 LYS A CA 1
ATOM 1622 C C . LYS A 1 198 ? -14.410 8.668 31.570 1.00 95.38 198 LYS A C 1
ATOM 1624 O O . LYS A 1 198 ? -13.666 8.292 32.474 1.00 95.38 198 LYS A O 1
ATOM 1629 N N . ALA A 1 199 ? -14.970 7.829 30.698 1.00 92.44 199 ALA A N 1
ATOM 1630 C CA . ALA A 1 199 ? -14.725 6.387 30.691 1.00 92.44 199 ALA A CA 1
ATOM 1631 C C . ALA A 1 199 ? -13.308 6.035 30.207 1.00 92.44 199 ALA A C 1
ATOM 1633 O O . ALA A 1 199 ? -12.683 5.126 30.747 1.00 92.44 199 ALA A O 1
ATOM 1634 N N . GLN A 1 200 ? -12.796 6.761 29.210 1.00 91.00 200 GLN A N 1
ATOM 1635 C CA . GLN A 1 200 ? -11.468 6.544 28.634 1.00 91.00 200 GLN A CA 1
ATOM 1636 C C . GLN A 1 200 ? -10.329 7.169 29.459 1.00 91.00 200 GLN A C 1
ATOM 1638 O O . GLN A 1 200 ? -9.189 6.716 29.382 1.00 91.00 200 GLN A O 1
ATOM 1643 N N . GLY A 1 201 ? -10.618 8.204 30.257 1.00 92.31 201 GLY A N 1
ATOM 1644 C CA . GLY A 1 201 ? -9.623 8.900 31.081 1.00 92.31 201 GLY A CA 1
ATOM 1645 C C . GLY A 1 201 ? -8.756 9.903 30.310 1.00 92.31 201 GLY A C 1
ATOM 1646 O O . GLY A 1 201 ? -7.753 10.381 30.838 1.00 92.31 201 GLY A O 1
ATOM 1647 N N . TRP A 1 202 ? -9.136 10.240 29.077 1.00 92.38 202 TRP A N 1
ATOM 1648 C CA . TRP A 1 202 ? -8.477 11.237 28.232 1.00 92.38 202 TRP A CA 1
ATOM 1649 C C . TRP A 1 202 ? -9.503 12.002 27.392 1.00 92.38 202 TRP A C 1
ATOM 1651 O O . TRP A 1 202 ? -10.615 11.533 27.161 1.00 92.38 202 TRP A O 1
ATOM 1661 N N . LYS A 1 203 ? -9.127 13.202 26.936 1.00 92.50 203 LYS A N 1
ATOM 1662 C CA . LYS A 1 203 ? -9.978 14.053 26.090 1.00 92.50 203 LYS A CA 1
ATOM 1663 C C . LYS A 1 203 ? -9.725 13.803 24.612 1.00 92.50 203 LYS A C 1
ATOM 1665 O O . LYS A 1 203 ? -8.585 13.540 24.237 1.00 92.50 203 LYS A O 1
ATOM 1670 N N . ILE A 1 204 ? -10.760 13.939 23.786 1.00 93.19 204 ILE A N 1
ATOM 1671 C CA . ILE A 1 204 ? -10.634 13.851 22.329 1.00 93.19 204 ILE A CA 1
ATOM 1672 C C . ILE A 1 204 ? -9.825 15.053 21.834 1.00 93.19 204 ILE A C 1
ATOM 1674 O O . ILE A 1 204 ? -10.191 16.209 22.075 1.00 93.19 204 ILE A O 1
ATOM 1678 N N . LYS A 1 205 ? -8.731 14.776 21.129 1.00 91.94 205 LYS A N 1
ATOM 1679 C CA . LYS A 1 205 ? -7.770 15.769 20.650 1.00 91.94 205 LYS A CA 1
ATOM 1680 C C . LYS A 1 205 ? -7.865 15.942 19.143 1.00 91.94 205 LYS A C 1
ATOM 1682 O O . LYS A 1 205 ? -8.260 15.028 18.428 1.00 91.94 205 LYS A O 1
ATOM 1687 N N . ARG A 1 206 ? -7.491 17.113 18.647 1.00 87.88 206 ARG A N 1
ATOM 1688 C CA . ARG A 1 206 ? -7.456 17.395 17.207 1.00 87.88 206 ARG A CA 1
ATOM 1689 C C . ARG A 1 206 ? -6.268 16.704 16.520 1.00 87.88 206 ARG A C 1
ATOM 1691 O O . ARG A 1 206 ? -5.238 16.515 17.150 1.00 87.88 206 ARG A O 1
ATOM 1698 N N . MET A 1 207 ? -6.393 16.360 15.234 1.00 82.62 207 MET A N 1
ATOM 1699 C CA . MET A 1 207 ? -5.311 15.748 14.440 1.00 82.62 207 MET A CA 1
ATOM 1700 C C . MET A 1 207 ? -4.210 16.752 14.032 1.00 82.62 207 MET A C 1
ATOM 1702 O O . MET A 1 207 ? -3.033 16.400 14.018 1.00 82.62 207 MET A O 1
ATOM 1706 N N . ASP A 1 208 ? -4.567 18.016 13.760 1.00 70.06 208 ASP A N 1
ATOM 1707 C CA . ASP A 1 208 ? -3.662 19.089 13.285 1.00 70.06 208 ASP A CA 1
ATOM 1708 C C . ASP A 1 208 ? -2.455 19.382 14.206 1.00 70.06 208 ASP A C 1
ATOM 1710 O O . ASP A 1 208 ? -1.509 20.067 13.815 1.00 70.06 208 ASP A O 1
ATOM 1714 N N . THR A 1 209 ? -2.467 18.896 15.447 1.00 61.00 209 THR A N 1
ATOM 1715 C CA . THR A 1 209 ? -1.347 19.003 16.394 1.00 61.00 209 THR A CA 1
ATOM 1716 C C . THR A 1 209 ? -0.207 18.026 16.097 1.00 61.00 209 THR A C 1
ATOM 1718 O O . THR A 1 209 ? 0.912 18.291 16.525 1.00 61.00 209 THR A O 1
ATOM 1721 N N . VAL A 1 210 ? -0.431 16.960 15.315 1.00 57.16 210 VAL A N 1
ATOM 1722 C CA . VAL A 1 210 ? 0.631 16.018 14.898 1.00 57.16 210 VAL A CA 1
ATOM 1723 C C . VAL A 1 210 ? 1.496 16.584 13.768 1.00 57.16 210 VAL A C 1
ATOM 1725 O O . VAL A 1 210 ? 2.702 16.348 13.733 1.00 57.16 210 VAL A O 1
ATOM 1728 N N . GLU A 1 211 ? 0.928 17.384 12.861 1.00 52.31 211 GLU A N 1
ATOM 1729 C CA . GLU A 1 211 ? 1.686 17.960 11.736 1.00 52.31 211 GLU A CA 1
ATOM 1730 C C . GLU A 1 211 ? 2.716 19.014 12.172 1.00 52.31 211 GLU A C 1
ATOM 1732 O O . GLU A 1 211 ? 3.676 19.293 11.451 1.00 52.31 211 GLU A O 1
ATOM 1737 N N . LYS A 1 212 ? 2.558 19.586 13.370 1.00 47.66 212 LYS A N 1
ATOM 1738 C CA . LYS A 1 212 ? 3.453 20.623 13.901 1.00 47.66 212 LYS A CA 1
ATOM 1739 C C . LYS A 1 212 ? 4.769 20.089 14.470 1.00 47.66 212 LYS A C 1
ATOM 1741 O O . LYS A 1 212 ? 5.581 20.902 14.902 1.00 47.66 212 LYS A O 1
ATOM 1746 N N . THR A 1 213 ? 5.028 18.778 14.455 1.00 44.06 213 THR A N 1
ATOM 1747 C CA . THR A 1 213 ? 6.296 18.203 14.945 1.00 44.06 213 THR A CA 1
ATOM 1748 C C . THR A 1 213 ? 7.221 17.742 13.802 1.00 44.06 213 THR A C 1
ATOM 1750 O O . THR A 1 213 ? 7.401 16.542 13.582 1.00 44.06 213 THR A O 1
ATOM 1753 N N . PRO A 1 214 ? 7.884 18.650 13.055 1.00 43.12 214 PRO A N 1
ATOM 1754 C CA . PRO A 1 214 ? 9.019 18.261 12.239 1.00 43.12 214 PRO A CA 1
ATOM 1755 C C . PRO A 1 214 ? 10.232 18.093 13.162 1.00 43.12 214 PRO A C 1
ATOM 1757 O O . PRO A 1 214 ? 10.771 19.065 13.672 1.00 43.12 214 PRO A O 1
ATOM 1760 N N . VAL A 1 215 ? 10.650 16.846 13.383 1.00 45.47 215 VAL A N 1
ATOM 1761 C CA . VAL A 1 215 ? 12.044 16.434 13.645 1.00 45.47 215 VAL A CA 1
ATOM 1762 C C . VAL A 1 215 ? 12.916 17.496 14.350 1.00 45.47 215 VAL A C 1
ATOM 1764 O O . VAL A 1 215 ? 13.834 18.068 13.758 1.00 45.47 215 VAL A O 1
ATOM 1767 N N . HIS A 1 216 ? 12.692 17.728 15.642 1.00 39.91 216 HIS A N 1
ATOM 1768 C CA . HIS A 1 216 ? 13.761 18.233 16.496 1.00 39.91 216 HIS A CA 1
ATOM 1769 C C . HIS A 1 216 ? 13.758 17.523 17.842 1.00 39.91 216 HIS A C 1
ATOM 1771 O O . HIS A 1 216 ? 12.832 17.630 18.641 1.00 39.91 216 HIS A O 1
ATOM 1777 N N . LYS A 1 217 ? 14.826 16.748 18.043 1.00 45.97 217 LYS A N 1
ATOM 1778 C CA . LYS A 1 217 ? 15.293 16.341 19.358 1.00 45.97 217 LYS A CA 1
ATOM 1779 C C . LYS A 1 217 ? 15.635 17.616 20.119 1.00 45.97 217 LYS A C 1
ATOM 1781 O O . LYS A 1 217 ? 16.438 18.399 19.626 1.00 45.97 217 LYS A O 1
ATOM 1786 N N . ASP A 1 218 ? 14.978 17.816 21.250 1.00 37.84 218 ASP A N 1
ATOM 1787 C CA . ASP A 1 218 ? 15.578 18.152 22.543 1.00 37.84 218 ASP A CA 1
ATOM 1788 C C . ASP A 1 218 ? 14.510 18.841 23.401 1.00 37.84 218 ASP A C 1
ATOM 1790 O O . ASP A 1 218 ? 13.974 19.883 23.040 1.00 37.84 218 ASP A O 1
ATOM 1794 N N . ASN A 1 219 ? 14.186 18.200 24.526 1.00 44.94 219 ASN A N 1
ATOM 1795 C CA . ASN A 1 219 ? 13.524 18.756 25.707 1.00 44.94 219 ASN A CA 1
ATOM 1796 C C . ASN A 1 219 ? 12.476 19.852 25.447 1.00 44.94 219 ASN A C 1
ATOM 1798 O O . ASN A 1 219 ? 12.734 21.037 25.643 1.00 44.94 219 ASN A O 1
ATOM 1802 N N . SER A 1 220 ? 11.263 19.449 25.095 1.00 39.94 220 SER A N 1
ATOM 1803 C CA . SER A 1 220 ? 10.080 20.292 25.261 1.00 39.94 220 SER A CA 1
ATOM 1804 C C . SER A 1 220 ? 8.952 19.423 25.791 1.00 39.94 220 SER A C 1
ATOM 1806 O O . SER A 1 220 ? 8.723 18.308 25.322 1.00 39.94 220 SER A O 1
ATOM 1808 N N . GLU A 1 221 ? 8.344 19.905 26.867 1.00 41.44 221 GLU A N 1
ATOM 1809 C CA . GLU A 1 221 ? 7.152 19.360 27.500 1.00 41.44 221 GLU A CA 1
ATOM 1810 C C . GLU A 1 221 ? 6.123 18.999 26.424 1.00 41.44 221 GLU A C 1
ATOM 1812 O O . GLU A 1 221 ? 5.977 19.744 25.456 1.00 41.44 221 GLU A O 1
ATOM 1817 N N . LEU A 1 222 ? 5.461 17.840 26.567 1.00 46.03 222 LEU A N 1
ATOM 1818 C CA . LEU A 1 222 ? 4.354 17.432 25.701 1.00 46.03 222 LEU A CA 1
ATOM 1819 C C . LEU A 1 222 ? 3.434 18.640 25.503 1.00 46.03 222 LEU A C 1
ATOM 1821 O O . LEU A 1 222 ? 2.721 19.000 26.438 1.00 46.03 222 LEU A O 1
ATOM 1825 N N . GLU A 1 223 ? 3.444 19.261 24.320 1.00 46.19 223 GLU A N 1
ATOM 1826 C CA . GLU A 1 223 ? 2.441 20.273 24.019 1.00 46.19 223 GLU A CA 1
ATOM 1827 C C . GLU A 1 223 ? 1.081 19.601 24.203 1.00 46.19 223 GLU A C 1
ATOM 1829 O O . GLU A 1 223 ? 0.789 18.567 23.587 1.00 46.19 223 GLU A O 1
ATOM 1834 N N . GLU A 1 224 ? 0.290 20.134 25.134 1.00 56.69 224 GLU A N 1
ATOM 1835 C CA . GLU A 1 224 ? -1.068 19.688 25.399 1.00 56.69 224 GLU A CA 1
ATOM 1836 C C . GLU A 1 224 ? -1.859 19.841 24.104 1.00 56.69 224 GLU A C 1
ATOM 1838 O O . GLU A 1 224 ? -2.339 20.918 23.762 1.00 56.69 224 GLU A O 1
ATOM 1843 N N . SER A 1 225 ? -1.924 18.757 23.332 1.00 62.19 225 SER A N 1
ATOM 1844 C CA . SER A 1 225 ? -2.631 18.756 22.063 1.00 62.19 225 SER A CA 1
ATOM 1845 C C . SER A 1 225 ? -4.073 19.226 22.293 1.00 62.19 225 SER A C 1
ATOM 1847 O O . SER A 1 225 ? -4.778 18.713 23.169 1.00 62.19 225 SER A O 1
ATOM 1849 N N . GLU A 1 226 ? -4.451 20.274 21.556 1.00 75.62 226 GLU A N 1
ATOM 1850 C CA . GLU A 1 226 ? -5.683 21.025 21.773 1.00 75.62 226 GLU A CA 1
ATOM 1851 C C . GLU A 1 226 ? -6.920 20.113 21.659 1.00 75.62 226 GLU A C 1
ATOM 1853 O O . GLU A 1 226 ? -6.972 19.223 20.795 1.00 75.62 226 GLU A O 1
ATOM 1858 N N . PRO A 1 227 ? -7.942 20.323 22.509 1.00 84.56 227 PRO A N 1
ATOM 1859 C CA . PRO A 1 227 ? -9.172 19.545 22.443 1.00 84.56 227 PRO A CA 1
ATOM 1860 C C . PRO A 1 227 ? -9.854 19.737 21.083 1.00 84.56 227 PRO A C 1
ATOM 1862 O O . PRO A 1 227 ? -9.897 20.850 20.554 1.00 84.56 227 PRO A O 1
ATOM 1865 N N . SER A 1 228 ? -10.425 18.662 20.526 1.00 84.62 228 SER A N 1
ATOM 1866 C CA . SER A 1 228 ? -11.154 18.755 19.252 1.00 84.62 228 SER A CA 1
ATOM 1867 C C . SER A 1 228 ? -12.323 19.745 19.398 1.00 84.62 228 SER A C 1
ATOM 1869 O O . SER A 1 228 ? -13.019 19.696 20.430 1.00 84.62 228 SER A O 1
ATOM 1871 N N . PRO A 1 229 ? -12.540 20.654 18.420 1.00 86.31 229 PRO A N 1
ATOM 1872 C CA . PRO A 1 229 ? -13.633 21.624 18.455 1.00 86.31 229 PRO A CA 1
ATOM 1873 C C . PRO A 1 229 ? -14.994 20.928 18.520 1.00 86.31 229 PRO A C 1
ATOM 1875 O O . PRO A 1 229 ? -15.101 19.726 18.299 1.00 86.31 229 PRO A O 1
ATOM 1878 N N . VAL A 1 230 ? -16.051 21.680 18.828 1.00 88.38 230 VAL A N 1
ATOM 1879 C CA . VAL A 1 230 ? -17.406 21.119 18.869 1.00 88.38 230 VAL A CA 1
ATOM 1880 C C . VAL A 1 230 ? -17.838 20.703 17.458 1.00 88.38 230 VAL A C 1
ATOM 1882 O O . VAL A 1 230 ? -17.970 21.546 16.574 1.00 88.38 230 VAL A O 1
ATOM 1885 N N . GLN A 1 231 ? -18.045 19.401 17.275 1.00 88.31 231 GLN A N 1
ATOM 1886 C CA . GLN A 1 231 ? -18.541 18.745 16.063 1.00 88.31 231 GLN A CA 1
ATOM 1887 C C . GLN A 1 231 ? -19.737 17.850 16.410 1.00 88.31 231 GLN A C 1
ATOM 1889 O O . GLN A 1 231 ? -19.905 17.495 17.578 1.00 88.31 231 GLN A O 1
ATOM 1894 N N . GLU A 1 232 ? -20.560 17.490 15.418 1.00 92.25 232 GLU A N 1
ATOM 1895 C CA . GLU A 1 232 ? -21.713 16.585 15.593 1.00 92.25 232 GLU A CA 1
ATOM 1896 C C . GLU A 1 232 ? -21.275 15.163 15.980 1.00 92.25 232 GLU A C 1
ATOM 1898 O O . GLU A 1 232 ? -21.863 14.535 16.866 1.00 92.25 232 GLU A O 1
ATOM 1903 N N . GLU A 1 233 ? -20.202 14.687 15.352 1.00 94.25 233 GLU A N 1
ATOM 1904 C CA . GLU A 1 233 ? -19.578 13.393 15.597 1.00 94.25 233 GLU A CA 1
ATOM 1905 C C . GLU A 1 233 ? -18.051 13.511 15.591 1.00 94.25 233 GLU A C 1
ATOM 1907 O O . GLU A 1 233 ? -17.485 14.436 15.014 1.00 94.25 233 GLU A O 1
ATOM 1912 N N . TYR A 1 234 ? -17.401 12.559 16.250 1.00 94.88 234 TYR A N 1
ATOM 1913 C CA . TYR A 1 234 ? -15.952 12.442 16.375 1.00 94.88 234 TYR A CA 1
ATOM 1914 C C . TYR A 1 234 ? -15.536 11.018 16.012 1.00 94.88 234 TYR A C 1
ATOM 1916 O O . TYR A 1 234 ? -16.304 10.069 16.214 1.00 94.88 234 TYR A O 1
ATOM 1924 N N . ALA A 1 235 ? -14.296 10.850 15.552 1.00 96.00 235 ALA A N 1
ATOM 1925 C CA . ALA A 1 235 ? -13.684 9.537 15.365 1.00 96.00 235 ALA A CA 1
ATOM 1926 C C . ALA A 1 235 ? -12.354 9.432 16.131 1.00 96.00 235 ALA A C 1
ATOM 1928 O O . ALA A 1 235 ? -11.293 9.349 15.503 1.00 96.00 235 ALA A O 1
ATOM 1929 N N . PRO A 1 236 ? -12.375 9.456 17.480 1.00 95.38 236 PRO A N 1
ATOM 1930 C CA . PRO A 1 236 ? -11.170 9.272 18.271 1.00 95.38 236 PRO A CA 1
ATOM 1931 C C . PRO A 1 236 ? -10.605 7.858 18.122 1.00 95.38 236 PRO A C 1
ATOM 1933 O O . PRO A 1 236 ? -11.332 6.861 18.205 1.00 95.38 236 PRO A O 1
ATOM 1936 N N . VAL A 1 237 ? -9.287 7.763 17.968 1.00 94.94 237 VAL A N 1
ATOM 1937 C CA . VAL A 1 237 ? -8.565 6.487 18.017 1.00 94.94 237 VAL A CA 1
ATOM 1938 C C . VAL A 1 237 ? -8.543 5.952 19.450 1.00 94.94 237 VAL A C 1
ATOM 1940 O O . VAL A 1 237 ? -8.020 6.609 20.352 1.00 94.94 237 VAL A O 1
ATOM 1943 N N . ILE A 1 238 ? -9.076 4.742 19.642 1.00 94.56 238 ILE A N 1
ATOM 1944 C CA . ILE A 1 238 ? -9.078 4.034 20.936 1.00 94.56 238 ILE A CA 1
ATOM 1945 C C . ILE A 1 238 ? -8.110 2.860 20.974 1.00 94.56 238 ILE A C 1
ATOM 1947 O O . ILE A 1 238 ? -7.610 2.537 22.048 1.00 94.56 238 ILE A O 1
ATOM 1951 N N . PHE A 1 239 ? -7.833 2.244 19.818 1.00 94.69 239 PHE A N 1
ATOM 1952 C CA . PHE A 1 239 ? -6.802 1.225 19.714 1.00 94.69 239 PHE A CA 1
ATOM 1953 C C . PHE A 1 239 ? -5.766 1.586 18.666 1.00 94.69 239 PHE A C 1
ATOM 1955 O O . PHE A 1 239 ? -6.118 2.000 17.566 1.00 94.69 239 PHE A O 1
ATOM 1962 N N . ALA A 1 240 ? -4.492 1.400 18.978 1.00 92.81 240 ALA A N 1
ATOM 1963 C CA . ALA A 1 240 ? -3.400 1.672 18.052 1.00 92.81 240 ALA A CA 1
ATOM 1964 C C . ALA A 1 240 ? -2.298 0.630 18.203 1.00 92.81 240 ALA A C 1
ATOM 1966 O O . ALA A 1 240 ? -2.068 0.112 19.290 1.00 92.81 240 ALA A O 1
ATOM 1967 N N . GLN A 1 241 ? -1.609 0.329 17.110 1.00 88.62 241 GLN A N 1
ATOM 1968 C CA . GLN A 1 241 ? -0.359 -0.419 17.170 1.00 88.62 241 GLN A CA 1
ATOM 1969 C C . GLN A 1 241 ? 0.721 0.426 17.866 1.00 88.62 241 GLN A C 1
ATOM 1971 O O . GLN A 1 241 ? 0.765 1.636 17.656 1.00 88.62 241 GLN A O 1
ATOM 1976 N N . ASP A 1 242 ? 1.612 -0.201 18.639 1.00 85.38 242 ASP A N 1
ATOM 1977 C CA . ASP A 1 242 ? 2.621 0.475 19.481 1.00 85.38 242 ASP A CA 1
ATOM 1978 C C . ASP A 1 242 ? 3.431 1.550 18.726 1.00 85.38 242 ASP A C 1
ATOM 1980 O O . ASP A 1 242 ? 3.564 2.695 19.157 1.00 85.38 242 ASP A O 1
ATOM 1984 N N . THR A 1 243 ? 3.844 1.238 17.497 1.00 83.88 243 THR A N 1
ATOM 1985 C CA . THR A 1 243 ? 4.570 2.151 16.596 1.00 83.88 243 THR A CA 1
ATOM 1986 C C . THR A 1 243 ? 3.835 3.459 16.282 1.00 83.88 243 THR A C 1
ATOM 1988 O O . THR A 1 243 ? 4.468 4.449 15.919 1.00 83.88 243 THR A O 1
ATOM 1991 N N . ILE A 1 244 ? 2.504 3.466 16.382 1.00 87.06 244 ILE A N 1
ATOM 1992 C CA . ILE A 1 244 ? 1.645 4.639 16.189 1.00 87.06 244 ILE A CA 1
ATOM 1993 C C . ILE A 1 244 ? 0.817 4.953 17.443 1.00 87.06 244 ILE A C 1
ATOM 1995 O O . ILE A 1 244 ? -0.213 5.607 17.344 1.00 87.06 244 ILE A O 1
ATOM 1999 N N . GLY A 1 245 ? 1.267 4.556 18.638 1.00 84.75 245 GLY A N 1
ATOM 2000 C CA . GLY A 1 245 ? 0.550 4.824 19.893 1.00 84.75 245 GLY A CA 1
ATOM 2001 C C . GLY A 1 245 ? 0.273 6.313 20.152 1.00 84.75 245 GLY A C 1
ATOM 2002 O O . GLY A 1 245 ? -0.708 6.660 20.803 1.00 84.75 245 GLY A O 1
ATOM 2003 N N . HIS A 1 246 ? 1.070 7.209 19.560 1.00 86.81 246 HIS A N 1
ATOM 2004 C CA . HIS A 1 246 ? 0.850 8.658 19.607 1.00 86.81 246 HIS A CA 1
ATOM 2005 C C . HIS A 1 246 ? -0.478 9.109 18.978 1.00 86.81 246 HIS A C 1
ATOM 2007 O O . HIS A 1 246 ? -0.916 10.224 19.253 1.00 86.81 246 HIS A O 1
ATOM 2013 N N . VAL A 1 247 ? -1.116 8.273 18.147 1.00 89.62 247 VAL A N 1
ATOM 2014 C CA . VAL A 1 247 ? -2.403 8.608 17.526 1.00 89.62 247 VAL A CA 1
ATOM 2015 C C . VAL A 1 247 ? -3.606 8.346 18.426 1.00 89.62 247 VAL A C 1
ATOM 2017 O O . VAL A 1 247 ? -4.703 8.793 18.106 1.00 89.62 247 VAL A O 1
ATOM 2020 N N . VAL A 1 248 ? -3.431 7.648 19.554 1.00 91.00 248 VAL A N 1
ATOM 2021 C CA . VAL A 1 248 ? -4.511 7.437 20.529 1.00 91.00 248 VAL A CA 1
ATOM 2022 C C . VAL A 1 248 ? -5.026 8.793 21.006 1.00 91.00 248 VAL A C 1
ATOM 2024 O O . VAL A 1 248 ? -4.243 9.718 21.217 1.00 91.00 248 VAL A O 1
ATOM 2027 N N . SER A 1 249 ? -6.342 8.914 21.186 1.00 92.00 249 SER A N 1
ATOM 2028 C CA . SER A 1 249 ? -7.084 10.150 21.484 1.00 92.00 249 SER A CA 1
ATOM 2029 C C . SER A 1 249 ? -7.244 11.155 20.341 1.00 92.00 249 SER A C 1
ATOM 2031 O O . SER A 1 249 ? -8.040 12.084 20.489 1.00 92.00 249 SER A O 1
ATOM 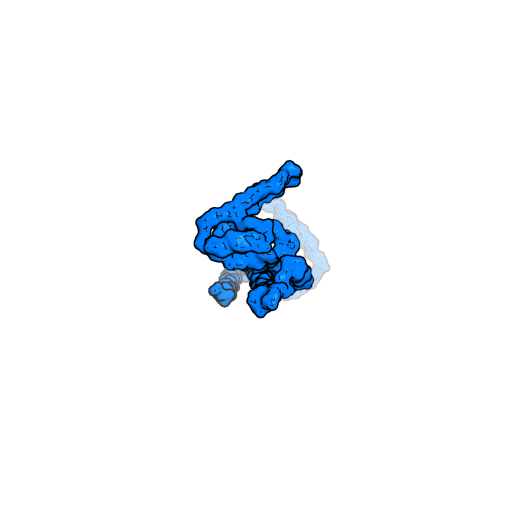2033 N N . LEU A 1 250 ? -6.562 10.977 19.204 1.00 92.88 250 LEU A N 1
ATOM 2034 C CA . LEU A 1 250 ? -6.723 11.870 18.058 1.00 92.88 250 LEU A CA 1
ATOM 2035 C C . LEU A 1 250 ? -8.029 11.593 17.320 1.00 92.88 250 LEU A C 1
ATOM 2037 O O . LEU A 1 250 ? -8.357 10.449 17.009 1.00 92.88 250 LEU A O 1
ATOM 2041 N N . ASP A 1 251 ? -8.750 12.665 17.025 1.00 93.88 251 ASP A N 1
ATOM 2042 C CA . ASP A 1 251 ? -9.958 12.679 16.220 1.00 93.88 251 ASP A CA 1
ATOM 2043 C C . ASP A 1 251 ? -9.617 12.677 14.730 1.00 93.88 251 ASP A C 1
ATOM 2045 O O . ASP A 1 251 ? -9.189 13.693 14.171 1.00 93.88 251 ASP A O 1
ATOM 2049 N N . MET A 1 252 ? -9.853 11.537 14.082 1.00 91.75 252 MET A N 1
ATOM 2050 C CA . MET A 1 252 ? -9.565 11.339 12.662 1.00 91.75 252 MET A CA 1
ATOM 2051 C C . MET A 1 252 ? -10.445 12.200 11.739 1.00 91.75 252 MET A C 1
ATOM 2053 O O . MET A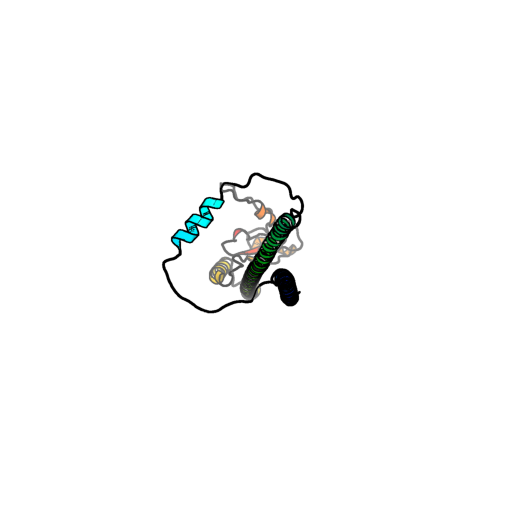 1 252 ? -10.123 12.320 10.560 1.00 91.75 252 MET A O 1
ATOM 2057 N N . LEU A 1 253 ? -11.527 12.811 12.248 1.00 90.62 253 LEU A N 1
ATOM 2058 C CA . LEU A 1 253 ? -12.384 13.741 11.493 1.00 90.62 253 LEU A CA 1
ATOM 2059 C C . LEU A 1 253 ? -11.911 15.200 11.570 1.00 90.62 253 LEU A C 1
ATOM 2061 O O . LEU A 1 253 ? -12.380 16.045 10.814 1.00 90.62 253 LEU A O 1
ATOM 2065 N N . SER A 1 254 ? -10.976 15.504 12.471 1.00 84.19 254 SER A N 1
ATOM 2066 C CA . SER A 1 254 ? -10.525 16.871 12.757 1.00 84.19 254 SER A CA 1
ATOM 2067 C C . SER A 1 254 ? -9.359 17.339 11.871 1.00 84.19 254 SER A C 1
ATOM 2069 O O . SER A 1 254 ? -8.904 18.476 12.022 1.00 84.19 254 SER A O 1
ATOM 2071 N N . GLY A 1 255 ? -8.850 16.460 10.998 1.00 73.75 255 GLY A N 1
ATOM 2072 C CA . GLY A 1 255 ? -7.777 16.753 10.042 1.00 73.75 255 GLY A CA 1
ATOM 2073 C C . GLY A 1 255 ? -8.275 17.539 8.826 1.00 73.75 255 GLY A C 1
ATOM 2074 O O . GLY A 1 255 ? -9.421 17.376 8.406 1.00 73.75 255 GLY A O 1
ATOM 2075 N N . LYS A 1 256 ? -7.421 18.405 8.275 1.00 58.94 256 LYS A N 1
ATOM 2076 C CA . LYS A 1 256 ? -7.702 19.179 7.053 1.00 58.94 256 LYS A CA 1
ATOM 2077 C C . LYS A 1 256 ? -7.357 18.440 5.767 1.00 58.94 256 LYS A C 1
ATOM 2079 O O . LYS A 1 256 ? -6.371 17.676 5.765 1.00 58.94 256 LYS A O 1
#

Secondary structure (DSSP, 8-state):
--HHHHHHHHHHHHHHHHHHHHHHHHHHHHHHHTT-------------TT-SHHHHHHHHTTSS-----------SHHHHHHHHHHHHHHHHHHHHHHHHHHHHHHHHHHHHHHHHHHHHHHHHHHHHHHHHHHHHHHHHHHHHHHHHIIIIISSSS-S--HHHHHHHHHHTGGG-SS----EEEPPEEGGGHHHHHHHHTS--EEGGGTTT--S--S------PPBPP--SEE-BEEEE-GGGGGGTTEETTS--

Radius of gyration: 48.39 Å; Cα contacts (8 Å, |Δi|>4): 158; chains: 1; bounding box: 93×42×118 Å

InterPro domains:
  IPR006189 CHASE domain [PF03924] (159-255)
  IPR006189 CHASE domain [PS50839] (156-256)
  IPR042240 CHASE domain superfamily [G3DSA:3.30.450.350] (160-256)

Sequence (256 aa):
MSLLHVLCFGLKVGHLLWVLCCWVVSLISKNWWVFGGEMTKAGFLGDGGKMSLNWLEKVLGNVYKIHPSHNSQQAGSKKFRKTWWRKVLWTWIIGWFIISACIFWYMSSQAAEKRRETLGSMCDERARMLQDQFNVSMNHVQAMSILISTFHHGKQPSAIDQTTFERYTERTAFERPLTSFIAYAVRVLHCDREEFEKAQGWKIKRMDTVEKTPVHKDNSELEESEPSPVQEEYAPVIFAQDTIGHVVSLDMLSGK

pLDDT: mean 73.84, std 21.07, range [27.86, 96.0]

Nearest PDB structures (foldseek):
  3t4q-assembly1_A  TM=9.750E-01  e=7.567E-14  Arabidopsis thaliana
  3t4t-assembly1_B  TM=9.645E-01  e=1.118E-13  Arabidopsis thaliana
  3t4s-assembly1_A  TM=9.497E-01  e=1.048E-13  Arabidopsis thaliana

Foldseek 3Di:
DDPPVVVVVVVVVVVVVVVVVVVVVVVVVVVVVVPPDDDDDDDDDDDDPDPPPVVVVVVVVPPPDDDDDDDDDDPPPPVVVVVVVVVVVVVVVVVVVVVVVVVVVVVVVVVVVVVVVVVVVVVVVVVVVVVVLVVQQVVVVVVVVVVCCCQVVVDVVRNDAQVNLQVVCVVCCVSRPPPNKDWAWDKDFLVCQVVVCVVLVHAQAEPVVVVPDDDDDDDDDPPPGHGQPDDRIWTATRYIHPVVPVSHSYTPVRDD

Solvent-accessible surface area (backbone atoms only — not comparable to full-atom values): 15237 Å² total; per-residue (Å²): 142,60,70,64,60,56,53,53,47,50,54,50,51,51,50,51,50,49,54,52,50,54,50,52,52,50,55,53,52,56,59,52,61,76,75,67,83,86,88,88,83,88,83,87,88,84,88,76,98,78,73,65,63,74,53,51,55,63,60,57,70,64,72,83,74,79,83,92,74,90,81,92,83,82,83,67,64,72,59,55,52,56,57,52,53,52,51,53,52,51,51,50,54,51,50,53,50,51,53,51,50,52,52,50,49,54,54,50,50,51,55,52,48,53,52,48,53,52,51,49,52,54,49,52,51,51,51,51,51,51,50,50,42,46,52,48,23,50,54,46,52,53,52,48,53,52,48,45,48,48,31,46,72,65,32,88,72,57,76,58,51,51,70,55,49,22,56,51,48,62,74,49,40,80,58,16,82,76,56,88,73,61,69,42,59,48,84,39,44,49,91,49,41,67,62,50,28,64,73,71,74,52,67,56,16,35,37,65,59,64,76,73,66,76,90,71,94,71,94,70,76,81,74,79,61,53,67,46,75,97,51,74,61,42,27,31,21,73,33,35,26,72,96,50,45,85,48,49,33,26,16,73,71,57,52,132

Mean predicted aligned error: 17.81 Å